Protein 1O9G (pdb70)

Foldseek 3Di:
DAQPDLNDPPCPLLDDPQLQHDDPQDDADDLSVLVSLVVVQCVQFPDQAAFEEEAAACQLLSSVLSCCLVVVLSHQAYFYEHADPVSVVNSVLSLLLLALVSLVVSLVVLVVCCVVPVDVSSNVSSVSSVVSSVSSCVSPGRHHYYYDYDDLLDLVRVCVRCVPPAGQEYEYEDDCVCAPHNVGWRDAVVVLSSLLSVLSRHDQRHYYKYKYQDDDHDHPPQDWPDKDDDDRMIMIHTSNSSVVRPD

CATH classification: 3.40.50.150 (+1 more: 1.10.287.540)

Sequence (247 aa):
SAYRHAVERDSSDLACGVVLHSAPGYPAFPVRLATEIFQRALARLPGDGPVTLWDPCCGSGYLLTVLGLLHRRSLRQVIASDVDPAPLELAAKNLALLSPAGLTARELERREQSERFGKPSYLEAAQAARRLRERLTAEGGALPCAIRTADVFDPRALSAVLAGSAPDVVLTDLPYGERTHWEGQVPGQPVAGLLRSLASALPAHAVIAVTDRSRKIPVAPVKALERLKIGTRSAVVRAADVLEAGP

B-factor: mean 27.52, std 15.68, range [9.48, 100.0]

Structure (mmCIF, N/CA/C/O backbone):
data_1O9G
#
_entry.id   1O9G
#
_cell.length_a   36.362
_cell.length_b   47.320
_cell.length_c   63.385
_cell.angle_alpha   90.00
_cell.angle_beta   99.44
_cell.angle_gamma   90.00
#
_symmetry.space_group_name_H-M   'P 1 21 1'
#
loop_
_entity.id
_entity.type
_entity.pdbx_description
1 polymer 'RRNA METHYLTRANSFERASE'
2 water water
#
loop_
_atom_site.group_PDB
_atom_site.id
_atom_site.type_symbol
_atom_site.label_atom_id
_atom_site.label_alt_id
_atom_site.label_comp_id
_atom_site.label_asym_id
_atom_site.label_entity_id
_atom_site.label_seq_id
_atom_site.pdbx_PDB_ins_code
_atom_site.Cartn_x
_atom_site.Cartn_y
_atom_site.Cartn_z
_atom_site.occupancy
_atom_site.B_iso_or_equiv
_atom_site.auth_seq_id
_atom_site.auth_comp_id
_atom_site.auth_asym_id
_atom_site.auth_atom_id
_atom_site.pdbx_PDB_model_num
ATOM 1 N N . SER A 1 2 ? 2.118 -11.250 35.322 1.00 56.64 2 SER A N 1
ATOM 2 C CA . SER A 1 2 ? 3.253 -11.064 36.277 1.00 51.26 2 SER A CA 1
ATOM 3 C C . SER A 1 2 ? 3.037 -11.834 37.574 1.00 49.67 2 SER A C 1
ATOM 4 O O . SER A 1 2 ? 1.900 -12.150 37.943 1.00 51.51 2 SER A O 1
ATOM 7 N N . ALA A 1 3 ? 4.145 -12.104 38.264 1.00 47.43 3 ALA A N 1
ATOM 8 C CA . ALA A 1 3 ? 4.140 -12.761 39.568 1.00 45.92 3 ALA A CA 1
ATOM 9 C C . ALA A 1 3 ? 4.640 -11.792 40.632 1.00 39.91 3 ALA A C 1
ATOM 10 O O . ALA A 1 3 ? 5.455 -10.909 40.347 1.00 38.29 3 ALA A O 1
ATOM 12 N N . TYR A 1 4 ? 4.137 -11.952 41.852 1.00 37.76 4 TYR A N 1
ATOM 13 C CA . TYR A 1 4 ? 4.667 -11.229 43.002 1.00 34.08 4 TYR A CA 1
ATOM 14 C C . TYR A 1 4 ? 6.103 -11.663 43.287 1.00 34.92 4 TYR A C 1
ATOM 15 O O . TYR A 1 4 ? 6.358 -12.825 43.568 1.00 39.06 4 TYR A O 1
ATOM 24 N N . ARG A 1 5 ? 7.025 -10.713 43.173 1.00 33.11 5 ARG A N 1
ATOM 25 C CA . ARG A 1 5 ? 8.443 -10.911 43.426 1.00 34.02 5 ARG A CA 1
ATOM 26 C C . ARG A 1 5 ? 8.811 -10.654 44.888 1.00 33.90 5 ARG A C 1
ATOM 27 O O . ARG A 1 5 ? 9.740 -11.254 45.420 1.00 36.60 5 ARG A O 1
ATOM 35 N N . HIS A 1 6 ? 8.068 -9.758 45.535 1.00 31.78 6 HIS A N 1
ATOM 36 C CA . HIS A 1 6 ? 8.398 -9.259 46.872 1.00 32.80 6 HIS A CA 1
ATOM 37 C C . HIS A 1 6 ? 7.344 -9.641 47.875 1.00 34.52 6 HIS A C 1
ATOM 38 O O . HIS A 1 6 ? 7.659 -10.126 48.960 1.00 37.59 6 HIS A O 1
ATOM 45 N N . ALA A 1 7 ? 6.092 -9.390 47.508 1.00 33.15 7 ALA A N 1
ATOM 46 C CA . ALA A 1 7 ? 4.940 -9.799 48.282 1.00 35.10 7 ALA A CA 1
ATOM 47 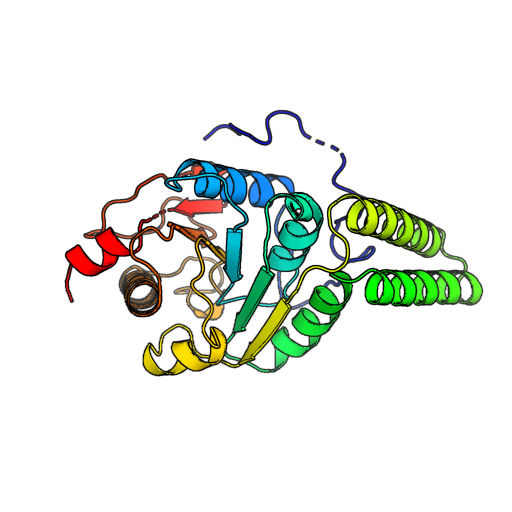C C . ALA A 1 7 ? 4.580 -11.232 47.883 1.00 37.35 7 ALA A C 1
ATOM 48 O O . ALA A 1 7 ? 3.508 -11.476 47.338 1.00 37.70 7 ALA A O 1
ATOM 50 N N . VAL A 1 8 ? 5.490 -12.167 48.169 1.00 40.97 8 VAL A N 1
ATOM 51 C CA . VAL A 1 8 ? 5.438 -13.543 47.664 1.00 44.67 8 VAL A CA 1
ATOM 52 C C . VAL A 1 8 ? 4.396 -14.386 48.401 1.00 48.28 8 VAL A C 1
ATOM 53 O O . VAL A 1 8 ? 3.693 -15.189 47.786 1.00 51.00 8 VAL A O 1
ATOM 57 N N . GLU A 1 9 ? 4.306 -14.209 49.714 1.00 100.00 9 GLU A N 1
ATOM 58 C CA . GLU A 1 9 ? 3.275 -14.871 50.504 1.00 100.00 9 GLU A CA 1
ATOM 59 C C . GLU A 1 9 ? 2.197 -13.858 50.870 1.00 96.30 9 GLU A C 1
ATOM 60 O O . GLU A 1 9 ? 2.507 -12.742 51.296 1.00 97.12 9 GLU A O 1
ATOM 66 N N . ARG A 1 10 ? 0.936 -14.244 50.680 1.00 93.65 10 ARG A N 1
ATOM 67 C CA . ARG A 1 10 ? -0.197 -13.369 50.977 1.00 89.64 10 ARG A CA 1
ATOM 68 C C . ARG A 1 10 ? -0.248 -13.081 52.475 1.00 82.81 10 ARG A C 1
ATOM 69 O O . ARG A 1 10 ? -0.413 -13.991 53.292 1.00 79.72 10 ARG A O 1
ATOM 85 N N . ASP A 1 12 ? -1.140 -10.962 56.234 1.00 72.24 12 ASP A N 1
ATOM 86 C CA . ASP A 1 12 ? -2.264 -10.502 57.036 1.00 66.95 12 ASP A CA 1
ATOM 87 C C . ASP A 1 12 ? -2.268 -8.975 56.990 1.00 66.54 12 ASP A C 1
ATOM 88 O O . ASP A 1 12 ? -1.652 -8.317 57.836 1.00 71.24 12 ASP A O 1
ATOM 93 N N . SER A 1 13 ? -2.951 -8.416 55.994 1.00 62.84 13 SER A N 1
ATOM 94 C CA . SER A 1 13 ? -3.008 -6.961 55.824 1.00 62.59 13 SER A CA 1
ATOM 95 C C . SER A 1 13 ? -4.320 -6.380 56.355 1.00 53.95 13 SER A C 1
ATOM 96 O O . SER A 1 13 ? -4.730 -5.287 55.950 1.00 51.34 13 SER A O 1
ATOM 99 N N . SER A 1 14 ? -4.958 -7.103 57.270 1.00 26.35 14 SER A N 1
ATOM 100 C CA . SER A 1 14 ? -6.308 -6.785 57.705 1.00 26.00 14 SER A CA 1
ATOM 101 C C . SER A 1 14 ? -6.338 -5.452 58.485 1.00 22.51 14 SER A C 1
ATOM 102 O O . SER A 1 14 ? -7.289 -4.700 58.378 1.00 20.64 14 SER A O 1
ATOM 105 N N . ASP A 1 15 ? -5.286 -5.144 59.239 1.00 21.19 15 ASP A N 1
ATOM 106 C CA . ASP A 1 15 ? -5.283 -3.925 60.031 1.00 18.78 15 ASP A CA 1
ATOM 107 C C . ASP A 1 15 ? -5.265 -2.678 59.149 1.00 17.55 15 ASP A C 1
ATOM 108 O O . ASP A 1 15 ? -5.702 -1.622 59.587 1.00 16.69 15 ASP A O 1
ATOM 113 N N . LEU A 1 16 ? -4.750 -2.801 57.928 1.00 17.15 16 LEU A N 1
ATOM 114 C CA . LEU A 1 16 ? -4.674 -1.697 56.968 1.00 15.75 16 LEU A CA 1
ATOM 115 C C . LEU A 1 16 ? -5.872 -1.632 56.014 1.00 16.45 16 LEU A C 1
ATOM 116 O O . LEU A 1 16 ? -5.908 -0.805 55.121 1.00 15.81 16 LEU A O 1
ATOM 121 N N . ALA A 1 17 ? -6.866 -2.479 56.222 1.00 16.66 17 ALA A N 1
ATOM 122 C CA . ALA A 1 17 ? -8.017 -2.531 55.341 1.00 16.88 17 ALA A CA 1
ATOM 123 C C . ALA A 1 17 ? -8.751 -1.197 55.337 1.00 16.37 17 ALA A C 1
ATOM 124 O O . ALA A 1 17 ? -8.913 -0.544 56.348 1.00 17.20 17 ALA A O 1
ATOM 126 N N . CYS A 1 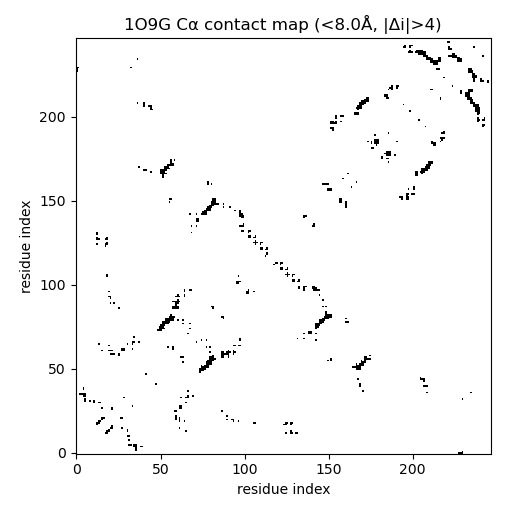18 ? -9.239 -0.801 54.184 1.00 18.02 18 CYS A N 1
ATOM 127 C CA . CYS A 1 18 ? -9.941 0.449 54.100 1.00 18.52 18 CYS A CA 1
ATOM 128 C C . CYS A 1 18 ? -11.257 0.396 54.893 1.00 18.82 18 CYS A C 1
ATOM 129 O O . CYS A 1 18 ? -12.020 -0.567 54.793 1.00 20.35 18 CYS A O 1
ATOM 132 N N . GLY A 1 19 ? -11.502 1.401 55.724 1.00 17.94 19 GLY A N 1
ATOM 133 C CA . GLY A 1 19 ? -12.702 1.486 56.531 1.00 18.76 19 GLY A CA 1
ATOM 134 C C . GLY A 1 19 ? -12.624 0.866 57.922 1.00 19.10 19 GLY A C 1
ATOM 135 O O . GLY A 1 19 ? -13.624 0.814 58.650 1.00 21.78 19 GLY A O 1
ATOM 136 N N . VAL A 1 20 ? -11.454 0.369 58.292 1.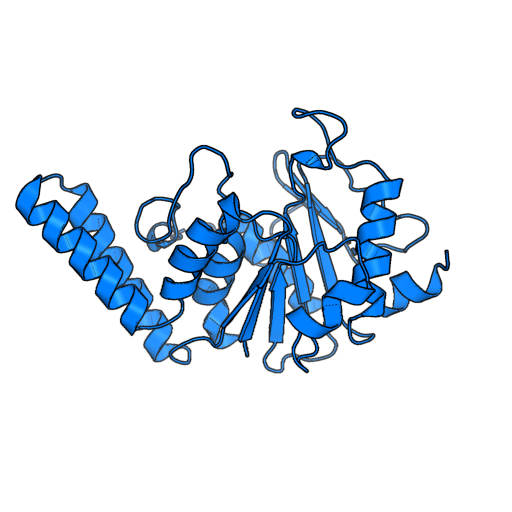00 17.09 20 VAL A N 1
ATOM 137 C CA . VAL A 1 20 ? -11.233 -0.183 59.621 1.00 16.96 20 VAL A CA 1
ATOM 138 C C . VAL A 1 20 ? -10.544 0.905 60.438 1.00 14.49 20 VAL A C 1
ATOM 139 O O . VAL A 1 20 ? -11.199 1.606 61.206 1.00 15.03 20 VAL A O 1
ATOM 143 N N . VAL A 1 21 ? -9.256 1.141 60.198 1.00 13.16 21 VAL A N 1
ATOM 144 C CA . VAL A 1 21 ? -8.544 2.269 60.794 1.00 13.51 21 VAL A CA 1
ATOM 145 C C . VAL A 1 21 ? -8.429 3.410 59.752 1.00 12.86 21 VAL A C 1
ATOM 146 O O . VAL A 1 21 ? -8.858 4.561 59.970 1.00 12.71 21 VAL A O 1
ATOM 150 N N . LEU A 1 22 ? -7.816 3.081 58.627 1.00 12.47 22 LEU A N 1
ATOM 151 C CA . LEU A 1 22 ? -7.739 3.975 57.488 1.00 12.87 22 LEU A CA 1
ATOM 152 C C . LEU A 1 22 ? -9.131 4.257 56.959 1.00 13.59 22 LEU A C 1
ATOM 153 O O . LEU A 1 22 ? -10.058 3.447 57.086 1.00 13.86 22 LEU A O 1
ATOM 158 N N . HIS A 1 23 ? -9.261 5.425 56.365 1.00 13.93 23 HIS A N 1
ATOM 159 C CA . HIS A 1 23 ? -10.551 6.005 56.021 1.00 15.85 23 HIS A CA 1
ATOM 160 C C . HIS A 1 23 ? -10.941 5.728 54.590 1.00 17.22 23 HIS A C 1
ATOM 161 O O . HIS A 1 23 ? -10.112 5.856 53.686 1.00 16.77 23 HIS A O 1
ATOM 168 N N . SER A 1 24 ? -12.216 5.327 54.439 1.00 17.86 24 SER A N 1
ATOM 169 C CA . SER A 1 24 ? -12.850 5.030 53.153 1.00 18.80 24 SER A CA 1
ATOM 170 C C . SER A 1 24 ? -13.657 6.226 52.664 1.00 19.14 24 SER A C 1
ATOM 171 O O . SER A 1 24 ? -14.083 7.062 53.447 1.00 19.56 24 SER A O 1
ATOM 174 N N . ALA A 1 25 ? -13.908 6.251 51.369 1.00 19.83 25 ALA A N 1
ATOM 175 C CA . ALA A 1 25 ? -14.715 7.257 50.720 1.00 21.08 25 ALA A CA 1
ATOM 176 C C . ALA A 1 25 ? -15.581 6.600 49.644 1.00 22.23 25 ALA A C 1
ATOM 177 O O . ALA A 1 25 ? -15.141 5.681 48.989 1.00 22.41 25 ALA A O 1
ATOM 179 N N . PRO A 1 26 ? -16.793 7.078 49.411 1.00 22.96 26 PRO A N 1
ATOM 180 C CA . PRO A 1 26 ? -17.618 6.518 48.338 1.00 24.76 26 PRO A CA 1
ATOM 181 C C . PRO A 1 26 ? -17.064 6.826 46.937 1.00 24.92 26 PRO A C 1
ATOM 182 O O . PRO A 1 26 ? -17.208 6.022 46.026 1.00 25.77 26 PRO A O 1
ATOM 186 N N . GLY A 1 27 ? -16.427 7.982 46.785 1.00 24.90 27 GLY A N 1
ATOM 187 C CA . GLY A 1 27 ? -15.967 8.454 45.493 1.00 26.45 27 GLY A CA 1
ATOM 188 C C . GLY A 1 27 ? -14.560 8.082 45.082 1.00 26.70 27 GLY A C 1
ATOM 189 O O . GLY A 1 27 ? -14.132 8.429 43.975 1.00 27.69 27 GLY A O 1
ATOM 190 N N . TYR A 1 28 ? -13.853 7.391 45.963 1.00 25.62 28 TYR A N 1
ATOM 191 C CA . TYR A 1 28 ? -12.462 7.038 45.743 1.00 26.07 28 TYR A CA 1
ATOM 192 C C . TYR A 1 28 ? -12.238 5.601 46.063 1.00 25.80 28 TYR A C 1
ATOM 193 O O . TYR A 1 28 ? -12.753 5.077 47.043 1.00 25.93 28 TYR A O 1
ATOM 202 N N . PRO A 1 29 ? -11.434 4.946 45.259 1.00 25.75 29 PRO A N 1
ATOM 203 C CA . PRO A 1 29 ? -11.175 3.539 45.481 1.00 25.54 29 PRO A CA 1
ATOM 204 C C . PRO A 1 29 ? -10.130 3.343 46.572 1.00 23.83 29 PRO A C 1
ATOM 205 O O . PRO A 1 29 ? -9.322 4.208 46.856 1.00 23.59 29 PRO A O 1
ATOM 209 N N . ALA A 1 30 ? -10.193 2.187 47.176 1.00 23.46 30 ALA A N 1
ATOM 210 C CA . ALA A 1 30 ? -9.095 1.715 47.974 1.00 22.87 30 ALA A CA 1
ATOM 211 C C . ALA A 1 30 ? -8.083 1.249 46.915 1.00 23.14 30 ALA A C 1
ATOM 212 O O . ALA A 1 30 ? -8.289 1.414 45.701 1.00 26.35 30 ALA A O 1
ATOM 214 N N . PHE A 1 31 ? -6.989 0.716 47.365 1.00 20.01 31 PHE A N 1
ATOM 215 C CA . PHE A 1 31 ? -6.019 0.056 46.518 1.00 18.61 31 PHE A CA 1
ATOM 216 C C . PHE A 1 31 ? -5.620 -1.232 47.249 1.00 17.46 31 PHE A C 1
ATOM 217 O O . PHE A 1 31 ? -5.468 -1.209 48.455 1.00 17.51 31 PHE A O 1
ATOM 225 N N . PRO A 1 32 ? -5.417 -2.357 46.560 1.00 18.21 32 PRO A N 1
ATOM 226 C CA . PRO A 1 32 ? -5.020 -3.583 47.271 1.00 19.11 32 PRO A CA 1
ATOM 227 C C . PRO A 1 32 ? -3.664 -3.444 47.951 1.00 18.41 32 PRO A C 1
ATOM 228 O O . PRO A 1 32 ? -2.709 -3.056 47.295 1.00 17.27 32 PRO A O 1
ATOM 232 N N . VAL A 1 33 ? -3.593 -3.741 49.241 1.00 16.92 33 VAL A N 1
ATOM 233 C CA . VAL A 1 33 ? -2.358 -3.619 49.997 1.00 16.07 33 VAL A CA 1
ATOM 234 C C . VAL A 1 33 ? -1.239 -4.450 49.380 1.00 17.08 33 VAL A C 1
ATOM 235 O O . VAL A 1 33 ? -0.113 -3.988 49.257 1.00 16.56 33 VAL A O 1
ATOM 239 N N . ARG A 1 34 ? -1.542 -5.678 48.983 1.00 17.85 34 ARG A N 1
ATOM 240 C CA . ARG A 1 34 ? -0.486 -6.528 48.455 1.00 19.35 34 ARG A CA 1
ATOM 241 C C . ARG A 1 34 ? 0.157 -5.937 47.199 1.00 17.96 34 ARG A C 1
ATOM 242 O O . ARG A 1 34 ? 1.376 -5.988 47.022 1.00 18.84 34 ARG A O 1
ATOM 250 N N . LEU A 1 35 ? -0.658 -5.390 46.323 1.00 17.41 35 LEU A N 1
ATOM 251 C CA . LEU A 1 35 ? -0.158 -4.786 45.108 1.00 16.77 35 LEU A CA 1
ATOM 252 C C . LEU A 1 35 ? 0.600 -3.506 45.446 1.00 15.72 35 LEU A C 1
ATOM 253 O O . LEU A 1 35 ? 1.614 -3.189 44.820 1.00 15.59 35 LEU A O 1
ATOM 258 N N . ALA A 1 36 ? 0.107 -2.750 46.412 1.00 15.43 36 ALA A N 1
ATOM 259 C CA . ALA A 1 36 ? 0.813 -1.518 46.815 1.00 14.50 36 ALA A CA 1
ATOM 260 C C . ALA A 1 36 ? 2.238 -1.813 47.257 1.00 14.37 36 ALA A C 1
ATOM 261 O O . ALA A 1 36 ? 3.194 -1.158 46.814 1.00 14.04 36 ALA A O 1
ATOM 263 N N . THR A 1 37 ? 2.390 -2.811 48.105 1.00 15.24 37 THR A N 1
ATOM 264 C CA . THR A 1 37 ? 3.711 -3.125 48.644 1.00 15.34 37 THR A CA 1
ATOM 265 C C . THR A 1 37 ? 4.604 -3.752 47.554 1.00 15.84 37 THR A C 1
ATOM 266 O O . THR A 1 37 ? 5.792 -3.499 47.524 1.00 16.19 37 THR A O 1
ATOM 270 N N . GLU A 1 38 ? 4.020 -4.501 46.622 1.00 15.96 38 GLU A N 1
ATOM 271 C CA . GLU A 1 38 ? 4.768 -5.069 45.502 1.00 16.21 38 GLU A CA 1
ATOM 272 C C . GLU A 1 38 ? 5.352 -3.958 44.630 1.00 14.97 38 GLU A C 1
ATOM 273 O O . GLU A 1 38 ? 6.524 -3.977 44.295 1.00 16.58 38 GLU A O 1
ATOM 279 N N . ILE A 1 39 ? 4.539 -2.985 44.262 1.00 14.33 39 ILE A N 1
ATOM 280 C CA . ILE A 1 39 ? 4.984 -1.916 43.390 1.00 14.32 39 ILE A CA 1
ATOM 281 C C . ILE A 1 39 ? 6.065 -1.105 44.124 1.00 13.48 39 ILE A C 1
ATOM 282 O O . ILE A 1 39 ? 7.093 -0.777 43.539 1.00 14.99 39 ILE A O 1
ATOM 287 N N . PHE A 1 40 ? 5.810 -0.757 45.383 1.00 13.08 40 PHE A N 1
ATOM 288 C CA . PHE A 1 40 ? 6.749 0.061 46.143 1.00 13.53 40 PHE A CA 1
ATOM 289 C C . PHE A 1 40 ? 8.110 -0.637 46.264 1.00 13.24 40 PHE A C 1
ATOM 290 O O . PHE A 1 40 ? 9.163 -0.020 46.074 1.00 13.91 40 PHE A O 1
ATOM 298 N N . GLN A 1 41 ? 8.093 -1.931 46.564 1.00 14.58 41 GLN A N 1
ATOM 299 C CA . GLN A 1 41 ? 9.335 -2.691 46.691 1.00 15.68 41 GLN A CA 1
ATOM 300 C C . GLN A 1 41 ? 10.071 -2.820 45.356 1.00 15.22 41 GLN A C 1
ATOM 301 O O . GLN A 1 41 ? 11.288 -2.766 45.322 1.00 17.16 41 GLN A O 1
ATOM 307 N N . ARG A 1 42 ? 9.332 -2.931 44.251 1.00 15.08 42 ARG A N 1
ATOM 308 C CA . ARG A 1 42 ? 9.952 -2.917 42.937 1.00 15.38 42 ARG A CA 1
ATOM 309 C C . ARG A 1 42 ? 10.638 -1.573 42.662 1.00 14.90 42 ARG A C 1
ATOM 310 O O . ARG A 1 42 ? 11.709 -1.522 42.060 1.00 16.21 42 ARG A O 1
ATOM 318 N N . ALA A 1 43 ? 10.012 -0.486 43.067 1.00 14.42 43 ALA A N 1
ATOM 319 C CA . ALA A 1 43 ? 10.614 0.814 42.888 1.00 14.55 43 ALA A CA 1
ATOM 320 C C . ALA A 1 43 ? 11.885 0.947 43.722 1.00 15.12 43 ALA A C 1
ATOM 321 O O . ALA A 1 43 ? 12.914 1.440 43.249 1.00 16.34 43 ALA A O 1
ATOM 323 N N . LEU A 1 44 ? 11.828 0.540 44.986 1.00 15.02 44 LEU A N 1
ATOM 324 C CA . LEU A 1 44 ? 13.009 0.607 45.844 1.00 16.39 44 LEU A CA 1
ATOM 325 C C . LEU A 1 44 ? 14.157 -0.178 45.218 1.00 16.85 44 LEU A C 1
ATOM 326 O O . LEU A 1 44 ? 15.312 0.226 45.350 1.00 18.20 44 LEU A O 1
ATOM 331 N N . ALA A 1 45 ? 13.864 -1.296 44.542 1.00 16.51 45 ALA A N 1
ATOM 332 C CA . ALA A 1 45 ? 14.906 -2.130 43.956 1.00 18.66 45 ALA A CA 1
ATOM 333 C C . ALA A 1 45 ? 15.596 -1.450 42.797 1.00 18.87 45 ALA A C 1
ATOM 334 O O . ALA A 1 45 ? 16.671 -1.865 42.397 1.00 22.84 45 ALA A O 1
ATOM 336 N N . ARG A 1 46 ? 14.976 -0.418 42.241 1.00 19.42 46 ARG A N 1
ATOM 337 C CA . ARG A 1 46 ? 15.560 0.346 41.121 1.00 20.26 46 ARG A CA 1
ATOM 338 C C . ARG A 1 46 ? 16.283 1.642 41.534 1.00 18.57 46 ARG A C 1
ATOM 339 O O . ARG A 1 46 ? 16.813 2.380 40.705 1.00 19.61 46 ARG A O 1
ATOM 347 N N . LEU A 1 47 ? 16.327 1.922 42.829 1.00 17.09 47 LEU A N 1
ATOM 348 C CA . LEU A 1 47 ? 17.096 3.058 43.314 1.00 17.81 47 LEU A CA 1
ATOM 349 C C . LEU A 1 47 ? 18.567 2.695 43.432 1.00 19.36 47 LEU A C 1
ATOM 350 O O . LEU A 1 47 ? 18.878 1.538 43.663 1.00 21.14 47 LEU A O 1
ATOM 355 N N . PRO A 1 48 ? 19.464 3.675 43.279 1.00 20.45 48 PRO A N 1
ATOM 356 C CA . PRO A 1 48 ? 20.909 3.424 43.435 1.00 22.13 48 PRO A CA 1
ATOM 357 C C . PRO A 1 48 ? 21.306 2.822 44.793 1.00 22.13 48 PRO A C 1
ATOM 358 O O . PRO A 1 48 ? 22.166 1.926 44.850 1.00 24.34 48 PRO A O 1
ATOM 362 N N . GLY A 1 49 ? 20.689 3.304 45.857 1.00 21.40 49 GLY A N 1
ATOM 363 C CA . GLY A 1 49 ? 21.034 2.885 47.214 1.00 22.31 49 GLY A CA 1
ATOM 364 C C . GLY A 1 49 ? 19.832 2.611 48.084 1.00 22.76 49 GLY A C 1
ATOM 365 O O . GLY A 1 49 ? 18.711 2.807 47.641 1.00 21.88 49 GLY A O 1
ATOM 366 N N . ASP A 1 50 ? 20.042 2.182 49.324 1.00 25.49 50 ASP A N 1
ATOM 367 C CA . ASP A 1 50 ? 18.900 1.893 50.199 1.00 26.30 50 ASP A CA 1
ATOM 368 C C . ASP A 1 50 ? 18.783 2.781 51.439 1.00 27.17 50 ASP A C 1
ATOM 369 O O . ASP A 1 50 ? 18.181 2.403 52.442 1.00 28.50 50 ASP A O 1
ATOM 374 N N . GLY A 1 51 ? 19.286 4.006 51.358 1.00 26.65 51 GLY A N 1
ATOM 375 C CA . GLY A 1 51 ? 19.048 4.978 52.426 1.00 27.80 51 GLY A CA 1
ATOM 376 C C . GLY A 1 51 ? 17.563 5.346 52.543 1.00 26.00 51 GLY A C 1
ATOM 377 O O . GLY A 1 51 ? 16.742 4.963 51.691 1.00 24.56 51 GLY A O 1
ATOM 378 N N . PRO A 1 52 ? 17.203 6.104 53.578 1.00 26.68 52 PRO A N 1
ATOM 379 C CA . PRO A 1 52 ? 15.794 6.475 53.791 1.00 25.47 52 PRO A CA 1
ATOM 380 C C . PRO A 1 52 ? 15.194 7.162 52.565 1.00 20.96 52 PRO A C 1
ATOM 381 O O . PRO A 1 52 ? 15.818 8.106 52.044 1.00 22.32 52 PRO A O 1
ATOM 385 N N . VAL A 1 53 ? 13.981 6.759 52.159 1.00 18.66 53 VAL A N 1
ATOM 386 C CA . VAL A 1 53 ? 13.341 7.275 50.951 1.00 15.45 53 VAL A CA 1
ATOM 387 C C . VAL A 1 53 ? 12.291 8.351 51.258 1.00 13.68 53 VAL A C 1
ATOM 388 O O . VAL A 1 53 ? 11.514 8.251 52.224 1.00 13.93 53 VAL A O 1
ATOM 392 N N . THR A 1 54 ? 12.239 9.372 50.401 1.00 12.16 54 THR A N 1
ATOM 393 C CA . THR A 1 54 ? 11.155 10.305 50.374 1.00 12.37 54 THR A CA 1
ATOM 394 C C . THR A 1 54 ? 10.203 9.872 49.270 1.00 11.23 54 THR A C 1
ATOM 395 O O . THR A 1 54 ? 10.605 9.728 48.107 1.00 12.16 54 THR A O 1
ATOM 399 N N . LEU A 1 55 ? 8.957 9.614 49.647 1.00 11.08 55 LEU A N 1
ATOM 400 C CA . LEU A 1 55 ? 7.913 9.125 48.743 1.00 10.96 55 LEU A CA 1
ATOM 401 C C . LEU A 1 55 ? 6.834 10.186 48.543 1.00 10.38 55 LEU A C 1
ATOM 402 O O . LEU A 1 55 ? 6.330 10.737 49.515 1.00 10.63 55 LEU A O 1
ATOM 407 N N . TRP A 1 56 ? 6.478 10.431 47.273 1.00 10.33 56 TRP A N 1
ATOM 408 C CA . TRP A 1 56 ? 5.491 11.430 46.898 1.00 10.18 56 TRP A CA 1
ATOM 409 C C . TRP A 1 56 ? 4.378 10.757 46.095 1.00 9.84 56 TRP A C 1
ATOM 410 O O . TRP A 1 56 ? 4.646 10.044 45.126 1.00 10.75 56 TRP A O 1
ATOM 421 N N . ASP A 1 57 ? 3.131 11.065 46.474 1.00 10.26 57 ASP A N 1
ATOM 422 C CA . ASP A 1 57 ? 1.961 10.738 45.691 1.00 10.17 57 ASP A CA 1
ATOM 423 C C . ASP A 1 57 ? 1.309 12.051 45.265 1.00 10.32 57 ASP A C 1
ATOM 424 O O . ASP A 1 57 ? 0.657 12.721 46.076 1.00 10.90 57 ASP A O 1
ATOM 429 N N . PRO A 1 58 ? 1.555 12.464 44.015 1.00 11.40 58 PRO A N 1
ATOM 430 C CA . PRO A 1 58 ? 1.049 13.731 43.460 1.00 11.88 58 PRO A CA 1
ATOM 431 C C . PRO A 1 58 ? -0.372 13.676 42.897 1.00 12.80 58 PRO A C 1
ATOM 432 O O . PRO A 1 58 ? -0.865 14.678 42.362 1.00 14.88 58 PRO A O 1
ATOM 436 N N . CYS A 1 59 ? -1.014 12.517 42.990 1.00 13.07 59 CYS A N 1
ATOM 437 C CA . CYS A 1 59 ? -2.434 12.365 42.682 1.00 13.78 59 CYS A CA 1
ATOM 438 C C . CYS A 1 59 ? -3.045 11.551 43.787 1.00 12.85 59 CYS A C 1
ATOM 439 O O . CYS A 1 59 ? -3.573 10.466 43.586 1.00 13.19 59 CYS A O 1
ATOM 442 N N . CYS A 1 60 ? -2.976 12.084 44.999 1.00 13.53 60 CYS A N 1
ATOM 443 C CA . CYS A 1 60 ? -3.155 11.241 46.153 1.00 12.37 60 CYS A CA 1
ATOM 444 C C . CYS A 1 60 ? -4.578 10.768 46.425 1.00 12.71 60 CYS A C 1
ATOM 445 O O . CYS A 1 60 ? -4.757 9.816 47.185 1.00 13.15 60 CYS A O 1
ATOM 448 N N . GLY A 1 61 ? -5.584 11.421 45.841 1.00 13.14 61 GLY A N 1
ATOM 449 C CA . GLY A 1 61 ? -6.953 11.052 46.089 1.00 14.03 61 GLY A CA 1
ATOM 450 C C . GLY A 1 61 ? -7.259 11.077 47.557 1.00 13.64 61 GLY A C 1
ATOM 451 O O . GLY A 1 61 ? -6.957 12.053 48.228 1.00 14.52 61 GLY A O 1
ATOM 452 N N . SER A 1 62 ? -7.835 9.985 48.040 1.00 14.29 62 SER A N 1
ATOM 453 C CA . SER A 1 62 ? -8.209 9.835 49.445 1.00 14.45 62 SER A CA 1
ATOM 454 C C . SER A 1 62 ? -7.032 9.679 50.379 1.00 12.40 62 SER A C 1
ATOM 455 O O . SER A 1 62 ? -7.204 9.648 51.596 1.00 12.83 62 SER A O 1
ATOM 458 N N . GLY A 1 63 ? -5.823 9.502 49.832 1.00 11.78 63 GLY A N 1
ATOM 459 C CA . GLY A 1 63 ? -4.636 9.308 50.631 1.00 10.53 63 GLY A CA 1
ATOM 460 C C . GLY A 1 63 ? -4.487 7.915 51.217 1.00 11.41 63 GLY A C 1
ATOM 461 O O . GLY A 1 63 ? -3.520 7.672 51.968 1.00 11.11 63 GLY A O 1
ATOM 462 N N . TYR A 1 64 ? -5.401 7.005 50.887 1.00 10.24 64 TYR A N 1
ATOM 463 C CA . TYR A 1 64 ? -5.346 5.665 51.441 1.00 11.20 64 TYR A CA 1
ATOM 464 C C . TYR A 1 64 ? -4.049 4.995 51.000 1.00 11.50 64 TYR A C 1
ATOM 465 O O . TYR A 1 64 ? -3.368 4.347 51.806 1.00 11.63 64 TYR A O 1
ATOM 474 N N . LEU A 1 65 ? -3.727 5.068 49.711 1.00 11.36 65 LEU A N 1
ATOM 475 C CA . LEU A 1 65 ? -2.559 4.404 49.177 1.00 10.94 65 LEU A CA 1
ATOM 476 C C . LEU A 1 65 ? -1.269 4.864 49.865 1.00 10.65 65 LEU A C 1
ATOM 477 O O . LEU A 1 65 ? -0.453 4.057 50.313 1.00 10.70 65 LEU A O 1
ATOM 482 N N . LEU A 1 66 ? -1.078 6.158 49.947 1.00 11.08 66 LEU A N 1
ATOM 483 C CA . LEU A 1 66 ? 0.121 6.703 50.545 1.00 10.35 66 LEU A CA 1
ATOM 484 C C . LEU A 1 66 ? 0.202 6.353 52.011 1.00 10.16 66 LEU A C 1
ATOM 485 O O . LEU A 1 66 ? 1.278 6.082 52.506 1.00 11.16 66 LEU A O 1
ATOM 490 N N . THR A 1 67 ? -0.934 6.317 52.681 1.00 10.26 67 THR A N 1
ATOM 491 C CA . THR A 1 67 ? -0.943 6.042 54.109 1.00 10.40 67 THR A CA 1
ATOM 492 C C . THR A 1 67 ? -0.628 4.566 54.378 1.00 11.42 67 THR A C 1
ATOM 493 O O . THR A 1 67 ? 0.139 4.246 55.308 1.00 11.39 67 THR A O 1
ATOM 497 N N . VAL A 1 68 ? -1.169 3.655 53.562 1.00 10.65 68 VAL A N 1
ATOM 498 C CA . VAL A 1 68 ? -0.815 2.223 53.608 1.00 11.41 68 VAL A CA 1
ATOM 499 C C . VAL A 1 68 ? 0.701 2.087 53.494 1.00 10.57 68 VAL A C 1
ATOM 500 O O . VAL A 1 68 ? 1.322 1.398 54.292 1.00 12.50 68 VAL A O 1
ATOM 504 N N . LEU A 1 69 ? 1.296 2.755 52.509 1.00 10.40 69 LEU A N 1
ATOM 505 C CA . LEU A 1 69 ? 2.720 2.633 52.314 1.00 11.21 69 LEU A CA 1
ATOM 506 C C . LEU A 1 69 ? 3.509 3.233 53.448 1.00 11.19 69 LEU A C 1
ATOM 507 O O . LEU A 1 69 ? 4.508 2.678 53.899 1.00 12.34 69 LEU A O 1
ATOM 512 N N . GLY A 1 70 ? 3.051 4.383 53.937 1.00 10.70 70 GLY A N 1
ATOM 513 C CA . GLY A 1 70 ? 3.689 5.071 55.035 1.00 11.39 70 GLY A CA 1
ATOM 514 C C . GLY A 1 70 ? 3.781 4.219 56.297 1.00 12.52 70 GLY A C 1
ATOM 515 O O . GLY A 1 70 ? 4.822 4.173 56.947 1.00 13.09 70 GLY A O 1
ATOM 516 N N . LEU A 1 71 ? 2.705 3.514 56.636 1.00 12.43 71 LEU A N 1
ATOM 517 C CA . LEU A 1 71 ? 2.681 2.642 57.800 1.00 13.56 71 LEU A CA 1
ATOM 518 C C . LEU A 1 71 ? 3.426 1.339 57.527 1.00 15.03 71 LEU A C 1
ATOM 519 O O . LEU A 1 71 ? 4.302 0.933 58.270 1.00 15.91 71 LEU A O 1
ATOM 524 N N . LEU A 1 72 ? 3.087 0.699 56.426 1.00 15.31 72 LEU A N 1
ATOM 525 C CA . LEU A 1 72 ? 3.639 -0.618 56.136 1.00 16.55 72 LEU A CA 1
ATOM 526 C C . LEU A 1 72 ? 5.153 -0.552 55.946 1.00 15.97 72 LEU A C 1
ATOM 527 O O . LEU A 1 72 ? 5.875 -1.440 56.426 1.00 17.86 72 LEU A O 1
ATOM 532 N N . HIS A 1 73 ? 5.636 0.512 55.319 1.00 15.44 73 HIS A N 1
ATOM 533 C CA . HIS A 1 73 ? 7.038 0.668 54.968 1.00 15.46 73 HIS A CA 1
ATOM 534 C C . HIS A 1 73 ? 7.746 1.783 55.739 1.00 14.65 73 HIS A C 1
ATOM 535 O O . HIS A 1 73 ? 8.730 2.361 55.270 1.00 15.01 73 HIS A O 1
ATOM 542 N N . ARG A 1 74 ? 7.247 2.071 56.929 1.00 15.65 74 ARG A N 1
ATOM 543 C CA . ARG A 1 74 ? 7.800 3.107 57.783 1.00 15.01 74 ARG A CA 1
ATOM 544 C C . ARG A 1 74 ? 9.305 3.013 57.925 1.00 16.37 74 ARG A C 1
ATOM 545 O O . ARG A 1 74 ? 9.979 4.038 57.861 1.00 16.82 74 ARG A O 1
ATOM 553 N N . ARG A 1 75 ? 9.841 1.816 58.106 1.00 19.37 75 ARG A N 1
ATOM 554 C CA . ARG A 1 75 ? 11.274 1.671 58.323 1.00 21.99 75 ARG A CA 1
ATOM 555 C C . ARG A 1 75 ? 12.115 2.144 57.114 1.00 20.82 75 ARG A C 1
ATOM 556 O O . ARG A 1 75 ? 13.300 2.462 57.266 1.00 24.22 75 ARG A O 1
ATOM 564 N N . SER A 1 76 ? 11.531 2.097 55.924 1.00 18.96 76 SER A N 1
ATOM 565 C CA . SER A 1 76 ? 12.225 2.480 54.695 1.00 19.61 76 SER A CA 1
ATOM 566 C C . SER A 1 76 ? 12.019 3.940 54.305 1.00 17.80 76 SER A C 1
ATOM 567 O O . SER A 1 76 ? 12.548 4.372 53.274 1.00 20.64 76 SER A O 1
ATOM 570 N N . LEU A 1 77 ? 11.287 4.701 55.099 1.00 15.17 77 LEU A N 1
ATOM 571 C CA . LEU A 1 77 ? 10.840 6.030 54.703 1.00 14.68 77 LEU A CA 1
ATOM 572 C C . LEU A 1 77 ? 11.368 7.138 55.600 1.00 15.32 77 LEU A C 1
ATOM 573 O O . LEU A 1 77 ? 11.383 6.989 56.826 1.00 17.07 77 LEU A O 1
ATOM 578 N N . ARG A 1 78 ? 11.806 8.226 54.971 1.00 15.38 78 ARG A N 1
ATOM 579 C CA . ARG A 1 78 ? 12.202 9.473 55.621 1.00 17.12 78 ARG A CA 1
ATOM 580 C C . ARG A 1 78 ? 10.959 10.343 55.849 1.00 15.47 78 ARG A C 1
ATOM 581 O O . ARG A 1 78 ? 10.833 10.995 56.869 1.00 16.85 78 ARG A O 1
ATOM 589 N N . GLN A 1 79 ? 10.099 10.431 54.841 1.00 13.73 79 GLN A N 1
ATOM 590 C CA . GLN A 1 79 ? 8.959 11.348 54.837 1.00 13.81 79 GLN A CA 1
ATOM 591 C C . GLN A 1 79 ? 8.083 11.003 53.649 1.00 11.92 79 GLN A C 1
ATOM 592 O O . GLN A 1 79 ? 8.571 10.413 52.671 1.00 12.04 79 GLN A O 1
ATOM 598 N N . VAL A 1 80 ? 6.829 11.393 53.722 1.00 11.79 80 VAL A N 1
ATOM 599 C CA . VAL A 1 80 ? 5.921 11.293 52.602 1.00 10.31 80 VAL A CA 1
ATOM 600 C C . VAL A 1 80 ? 5.322 12.664 52.296 1.00 9.97 80 VAL A C 1
ATOM 601 O O . VAL A 1 80 ? 5.162 13.520 53.163 1.00 12.53 80 VAL A O 1
ATOM 605 N N . ILE A 1 81 ? 4.992 12.813 51.007 1.00 9.97 81 ILE A N 1
ATOM 606 C CA . ILE A 1 81 ? 4.392 14.022 50.484 1.00 9.83 81 ILE A CA 1
ATOM 607 C C . ILE A 1 81 ? 3.164 13.642 49.685 1.00 10.12 81 ILE A C 1
ATOM 608 O O . ILE A 1 81 ? 3.239 12.780 48.827 1.00 11.11 81 ILE A O 1
ATOM 613 N N . ALA A 1 82 ? 2.062 14.334 49.959 1.00 11.40 82 ALA A N 1
ATOM 614 C CA . ALA A 1 82 ? 0.814 14.130 49.227 1.00 11.24 82 ALA A CA 1
ATOM 615 C C . ALA A 1 82 ? 0.399 15.432 48.552 1.00 11.51 82 ALA A C 1
ATOM 616 O O . ALA A 1 82 ? 0.466 16.511 49.132 1.00 12.78 82 ALA A O 1
ATOM 618 N N . SER A 1 83 ? -0.079 15.299 47.336 1.00 11.33 83 SER A N 1
ATOM 619 C CA . SER A 1 83 ? -0.732 16.423 46.699 1.00 12.03 83 SER A CA 1
ATOM 620 C C . SER A 1 83 ? -1.756 15.943 45.678 1.00 12.40 83 SER A C 1
ATOM 621 O O . SER A 1 83 ? -1.707 14.786 45.217 1.00 14.00 83 SER A O 1
ATOM 624 N N . ASP A 1 84 ? -2.711 16.807 45.379 1.00 12.90 84 ASP A N 1
ATOM 625 C CA . ASP A 1 84 ? -3.753 16.550 44.384 1.00 15.34 84 ASP A CA 1
ATOM 626 C C . ASP A 1 84 ? -4.422 17.875 44.030 1.00 18.54 84 ASP A C 1
ATOM 627 O O . ASP A 1 84 ? -4.227 18.868 44.702 1.00 17.55 84 ASP A O 1
ATOM 632 N N . VAL A 1 85 ? -5.236 17.885 42.980 1.00 23.94 85 VAL A N 1
ATOM 633 C CA . VAL A 1 85 ? -5.727 19.127 42.413 1.00 29.61 85 VAL A CA 1
ATOM 634 C C . VAL A 1 85 ? -6.963 19.687 43.068 1.00 32.76 85 VAL A C 1
ATOM 635 O O . VAL A 1 85 ? -7.151 20.902 43.014 1.00 36.93 85 VAL A O 1
ATOM 639 N N . ASP A 1 86 ? -7.833 18.844 43.633 1.00 33.97 86 ASP A N 1
ATOM 640 C CA . ASP A 1 86 ? -9.130 19.322 44.145 1.00 38.47 86 ASP A CA 1
ATOM 641 C C . ASP A 1 86 ? -9.254 19.209 45.673 1.00 39.01 86 ASP A C 1
ATOM 642 O O . ASP A 1 86 ? -8.704 18.300 46.273 1.00 38.38 86 ASP A O 1
ATOM 647 N N . PRO A 1 87 ? -10.000 20.120 46.298 1.00 81.22 87 PRO A N 1
ATOM 648 C CA . PRO A 1 87 ? -10.145 20.124 47.763 1.00 71.06 87 PRO A CA 1
ATOM 649 C C . PRO A 1 87 ? -10.885 18.908 48.339 1.00 54.90 87 PRO A C 1
ATOM 650 O O . PRO A 1 87 ? -10.584 18.503 49.465 1.00 48.01 87 PRO A O 1
ATOM 654 N N . ALA A 1 88 ? -11.819 18.335 47.583 1.00 54.68 88 ALA A N 1
ATOM 655 C CA . ALA A 1 88 ? -12.658 17.249 48.096 1.00 52.79 88 ALA A CA 1
ATOM 656 C C . ALA A 1 88 ? -11.843 16.053 48.582 1.00 41.79 88 ALA A C 1
ATOM 657 O O . ALA A 1 88 ? -11.904 15.708 49.769 1.00 42.99 88 ALA A O 1
ATOM 659 N N . PRO A 1 89 ? -11.046 15.435 47.707 1.00 36.38 89 PRO A N 1
ATOM 660 C CA . PRO A 1 89 ? -10.266 14.280 48.134 1.00 30.52 89 PRO A CA 1
ATOM 661 C C . PRO A 1 89 ? -9.376 14.683 49.299 1.00 24.69 89 PRO A C 1
ATOM 662 O O . PRO A 1 89 ? -9.200 13.889 50.215 1.00 24.15 89 PRO A O 1
ATOM 666 N N . LEU A 1 90 ? -8.855 15.903 49.277 1.00 21.29 90 LEU A N 1
ATOM 667 C CA . LEU A 1 90 ? -7.788 16.263 50.197 1.00 19.20 90 LEU A CA 1
ATOM 668 C C . LEU A 1 90 ? -8.173 16.313 51.661 1.00 18.54 90 LEU A C 1
ATOM 669 O O . LEU A 1 90 ? -7.344 16.045 52.507 1.00 16.85 90 LEU A O 1
ATOM 674 N N . GLU A 1 91 ? -9.425 16.625 51.950 1.00 20.40 91 GLU A N 1
ATOM 675 C CA . GLU A 1 91 ? -9.929 16.597 53.315 1.00 21.08 91 GLU A CA 1
ATOM 676 C C . GLU A 1 91 ? -9.800 15.186 53.868 1.00 19.32 91 GLU A C 1
ATOM 677 O O . GLU A 1 91 ? -9.342 14.984 54.983 1.00 18.94 91 GLU A O 1
ATOM 683 N N . LEU A 1 92 ? -10.171 14.195 53.071 1.00 20.22 92 LEU A N 1
ATOM 684 C CA . LEU A 1 92 ? -10.077 12.815 53.511 1.00 20.05 92 LEU A CA 1
ATOM 685 C C . LEU A 1 92 ? -8.621 12.353 53.555 1.00 16.04 92 LEU A C 1
ATOM 686 O O . LEU A 1 92 ? -8.233 11.652 54.479 1.00 14.69 92 LEU A O 1
ATOM 691 N N . ALA A 1 93 ? -7.807 12.775 52.587 1.00 15.34 93 ALA A N 1
ATOM 692 C CA . ALA A 1 93 ? -6.385 12.451 52.586 1.00 13.62 93 ALA A CA 1
ATOM 693 C C . ALA A 1 93 ? -5.711 12.956 53.849 1.00 13.09 93 ALA A C 1
ATOM 694 O O . ALA A 1 93 ? -4.870 12.288 54.432 1.00 13.28 93 ALA A O 1
ATOM 696 N N . ALA A 1 94 ? -6.137 14.122 54.311 1.00 13.11 94 ALA A N 1
ATOM 697 C CA . ALA A 1 94 ? -5.563 14.695 55.508 1.00 12.64 94 ALA A CA 1
ATOM 698 C C . ALA A 1 94 ? -5.908 13.829 56.728 1.00 13.32 94 ALA A C 1
ATOM 699 O O . ALA A 1 94 ? -5.077 13.657 57.599 1.00 13.16 94 ALA A O 1
ATOM 701 N N . LYS A 1 95 ? -7.132 13.307 56.811 1.00 13.74 95 LYS A N 1
ATOM 702 C CA . LYS A 1 95 ? -7.509 12.390 57.888 1.00 14.74 95 LYS A CA 1
ATOM 703 C C . LYS A 1 95 ? -6.656 11.135 57.841 1.00 13.58 95 LYS A C 1
ATOM 704 O O . LYS A 1 95 ? -6.235 10.622 58.876 1.00 14.14 95 LYS A O 1
ATOM 710 N N . ASN A 1 96 ? -6.387 10.630 56.647 1.00 11.89 96 ASN A N 1
ATOM 711 C CA . ASN A 1 96 ? -5.540 9.447 56.539 1.00 11.97 96 ASN A CA 1
ATOM 712 C C . ASN A 1 96 ? -4.113 9.769 56.944 1.00 11.72 96 ASN A C 1
ATOM 713 O O . ASN A 1 96 ? -3.508 9.017 57.695 1.00 12.70 96 ASN A O 1
ATOM 718 N N . LEU A 1 97 ? -3.568 10.887 56.477 1.00 11.70 97 LEU A N 1
ATOM 719 C CA . LEU A 1 97 ? -2.197 11.238 56.843 1.00 12.01 97 LEU A CA 1
ATOM 720 C C . LEU A 1 97 ? -2.015 11.507 58.337 1.00 12.30 97 LEU A C 1
ATOM 721 O O . LEU A 1 97 ? -0.929 11.357 58.870 1.00 12.64 97 LEU A O 1
ATOM 726 N N . ALA A 1 98 ? -3.082 11.935 59.002 1.00 12.98 98 ALA A N 1
ATOM 727 C CA . ALA A 1 98 ? -3.050 12.106 60.447 1.00 13.07 98 ALA A CA 1
ATOM 728 C C . ALA A 1 98 ? -2.672 10.782 61.146 1.00 12.80 98 ALA A C 1
ATOM 729 O O . ALA A 1 98 ? -2.141 10.802 62.250 1.00 15.05 98 ALA A O 1
ATOM 731 N N . LEU A 1 99 ? -2.973 9.647 60.523 1.00 12.65 99 LEU A N 1
ATOM 732 C CA . LEU A 1 99 ? -2.648 8.336 61.058 1.00 12.95 99 LEU A CA 1
ATOM 733 C C . LEU A 1 99 ? -1.171 7.966 60.991 1.00 12.73 99 LEU A C 1
ATOM 734 O O . LEU A 1 99 ? -0.783 6.913 61.485 1.00 13.50 99 LEU A O 1
ATOM 739 N N . LEU A 1 100 ? -0.349 8.824 60.410 1.00 12.40 100 LEU A N 1
ATOM 740 C CA . LEU A 1 100 ? 1.090 8.579 60.328 1.00 12.06 100 LEU A CA 1
ATOM 741 C C . LEU A 1 100 ? 1.824 9.023 61.580 1.00 13.10 100 LEU A C 1
ATOM 742 O O . LEU A 1 100 ? 3.048 8.971 61.601 1.00 13.40 100 LEU A O 1
ATOM 747 N N . SER A 1 101 ? 1.107 9.462 62.599 1.00 15.91 101 SER A N 1
ATOM 748 C CA . SER A 1 101 ? 1.737 9.684 63.901 1.00 17.34 101 SER A CA 1
ATOM 749 C C . SER A 1 101 ? 1.079 8.837 64.971 1.00 17.59 101 SER A C 1
ATOM 750 O O . SER A 1 101 ? -0.099 8.501 64.871 1.00 17.06 101 SER A O 1
ATOM 753 N N . PRO A 1 102 ? 1.818 8.466 66.006 1.00 18.44 102 PRO A N 1
ATOM 754 C CA . PRO A 1 102 ? 1.158 7.793 67.136 1.00 20.13 102 PRO A CA 1
ATOM 755 C C . PRO A 1 102 ? -0.043 8.559 67.691 1.00 19.88 102 PRO A C 1
ATOM 756 O O . PRO A 1 102 ? -1.064 7.898 67.966 1.00 18.98 102 PRO A O 1
ATOM 760 N N . ALA A 1 103 ? 0.006 9.881 67.764 1.00 20.87 103 ALA A N 1
ATOM 761 C CA . ALA A 1 103 ? -1.118 10.659 68.303 1.00 22.23 103 ALA A CA 1
ATOM 762 C C . ALA A 1 103 ? -2.348 10.499 67.419 1.00 20.28 103 ALA A C 1
ATOM 763 O O . ALA A 1 103 ? -3.444 10.391 67.917 1.00 21.02 103 ALA A O 1
ATOM 765 N N . GLY A 1 104 ? -2.174 10.484 66.109 1.00 18.14 104 GLY A N 1
ATOM 766 C CA . GLY A 1 104 ? -3.297 10.295 65.207 1.00 17.30 104 GLY A CA 1
ATOM 767 C C . GLY A 1 104 ? -3.947 8.936 65.327 1.00 15.57 104 GLY A C 1
ATOM 768 O O . GLY A 1 104 ? -5.191 8.773 65.264 1.00 14.88 104 GLY A O 1
ATOM 769 N N . LEU A 1 105 ? -3.114 7.924 65.515 1.00 15.05 105 LEU A N 1
ATOM 770 C CA . LEU A 1 105 ? -3.610 6.566 65.707 1.00 15.14 105 LEU A CA 1
ATOM 771 C C . LEU A 1 105 ? -4.308 6.438 67.050 1.00 16.01 105 LEU A C 1
ATOM 772 O O . LEU A 1 105 ? -5.318 5.760 67.140 1.00 16.77 105 LEU A O 1
ATOM 777 N N . THR A 1 106 ? -3.804 7.115 68.082 1.00 17.48 106 THR A N 1
ATOM 778 C CA . THR A 1 106 ? -4.451 7.127 69.393 1.00 19.39 106 THR A CA 1
ATOM 779 C C . THR A 1 106 ? -5.825 7.776 69.281 1.00 19.21 106 THR A C 1
ATOM 780 O O . THR A 1 106 ? -6.770 7.263 69.860 1.00 19.34 106 THR A O 1
ATOM 784 N N . ALA A 1 107 ? -5.941 8.874 68.536 1.00 18.60 107 ALA A N 1
ATOM 785 C CA . ALA A 1 107 ? -7.211 9.565 68.343 1.00 18.70 107 ALA A CA 1
ATOM 786 C C . ALA A 1 107 ? -8.214 8.673 67.604 1.00 17.40 107 ALA A C 1
ATOM 787 O O . ALA A 1 107 ? -9.371 8.594 67.981 1.00 17.14 107 ALA A O 1
ATOM 789 N N . ARG A 1 108 ? -7.772 7.971 66.576 1.00 15.24 108 ARG A N 1
ATOM 790 C CA . ARG A 1 108 ? -8.636 7.066 65.843 1.00 15.02 108 ARG A CA 1
ATOM 791 C C . ARG A 1 108 ? -9.085 5.895 66.692 1.00 15.32 108 ARG A C 1
ATOM 792 O O . ARG A 1 108 ? -10.257 5.483 66.616 1.00 15.46 108 ARG A O 1
ATOM 800 N N . GLU A 1 109 ? -8.169 5.343 67.464 1.00 15.84 109 GLU A N 1
ATOM 801 C CA . GLU A 1 109 ? -8.492 4.233 68.369 1.00 16.32 109 GLU A CA 1
ATOM 802 C C . GLU A 1 109 ? -9.570 4.692 69.352 1.00 17.46 109 GLU A C 1
ATOM 803 O O . GLU A 1 109 ? -10.520 3.951 69.618 1.00 17.16 109 GLU A O 1
ATOM 809 N N . LEU A 1 110 ? -9.426 5.895 69.887 1.00 17.97 110 LEU A N 1
ATOM 810 C CA . LEU A 1 110 ? -10.367 6.421 70.872 1.00 20.28 110 LEU A CA 1
ATOM 811 C C . LEU A 1 110 ? -11.723 6.591 70.216 1.00 18.53 110 LEU A C 1
ATOM 812 O O . LEU A 1 110 ? -12.741 6.265 70.819 1.00 18.81 110 LEU A O 1
ATOM 817 N N . GLU A 1 111 ? -11.762 7.122 69.003 1.00 17.12 111 GLU A N 1
ATOM 818 C CA . GLU A 1 111 ? -13.011 7.287 68.269 1.00 17.95 111 GLU A CA 1
ATOM 819 C C . GLU A 1 111 ? -13.745 5.955 68.128 1.00 15.50 111 GLU A C 1
ATOM 820 O O . GLU A 1 111 ? -14.951 5.872 68.350 1.00 15.96 111 GLU A O 1
ATOM 826 N N . ARG A 1 112 ? -13.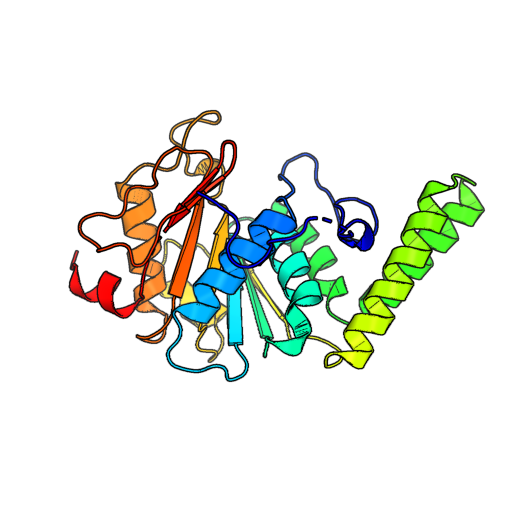006 4.920 67.734 1.00 14.54 112 ARG A N 1
ATOM 827 C CA . ARG A 1 112 ? -13.556 3.580 67.560 1.00 14.16 112 ARG A CA 1
ATOM 828 C C . ARG A 1 112 ? -14.063 3.010 68.890 1.00 14.79 112 ARG A C 1
ATOM 829 O O . ARG A 1 112 ? -15.119 2.376 68.934 1.00 13.95 112 ARG A O 1
ATOM 837 N N . ARG A 1 113 ? -13.318 3.202 69.967 1.00 14.45 113 ARG A N 1
ATOM 838 C CA . ARG A 1 113 ? -13.764 2.759 71.292 1.00 16.65 113 ARG A CA 1
ATOM 839 C C . ARG A 1 113 ? -15.026 3.461 71.736 1.00 17.18 113 ARG A C 1
ATOM 840 O O . ARG A 1 113 ? -15.924 2.817 72.309 1.00 18.04 113 ARG A O 1
ATOM 848 N N . GLU A 1 114 ? -15.132 4.761 71.451 1.00 17.43 114 GLU A N 1
ATOM 849 C CA . GLU A 1 114 ? -16.338 5.505 71.769 1.00 18.75 114 GLU A CA 1
ATOM 850 C C . GLU A 1 114 ? -17.532 4.968 70.948 1.00 16.88 114 GLU A C 1
ATOM 851 O O . GLU A 1 114 ? -18.633 4.828 71.471 1.00 17.19 114 GLU A O 1
ATOM 857 N N . GLN A 1 115 ? -17.314 4.669 69.677 1.00 15.16 115 GLN A N 1
ATOM 858 C CA . GLN A 1 115 ? -18.345 4.103 68.820 1.00 14.55 115 GLN A CA 1
ATOM 859 C C . GLN A 1 115 ? -18.785 2.731 69.318 1.00 14.72 115 GLN A C 1
ATOM 860 O O . GLN A 1 115 ? -19.968 2.395 69.254 1.00 13.67 115 GLN A O 1
ATOM 866 N N . SER A 1 116 ? -17.846 1.927 69.810 1.00 14.11 116 SER A N 1
ATOM 867 C CA . SER A 1 116 ? -18.164 0.658 70.460 1.00 14.72 116 SER A CA 1
ATOM 868 C C . SER A 1 116 ? -19.108 0.875 71.602 1.00 15.94 116 SER A C 1
ATOM 869 O O . SER A 1 116 ? -20.123 0.179 71.716 1.00 15.90 116 SER A O 1
ATOM 872 N N . GLU A 1 117 ? -18.803 1.810 72.479 1.00 17.59 117 GLU A N 1
ATOM 873 C CA . GLU A 1 117 ? -19.623 2.001 73.649 1.00 20.55 117 GLU A CA 1
ATOM 874 C C . GLU A 1 117 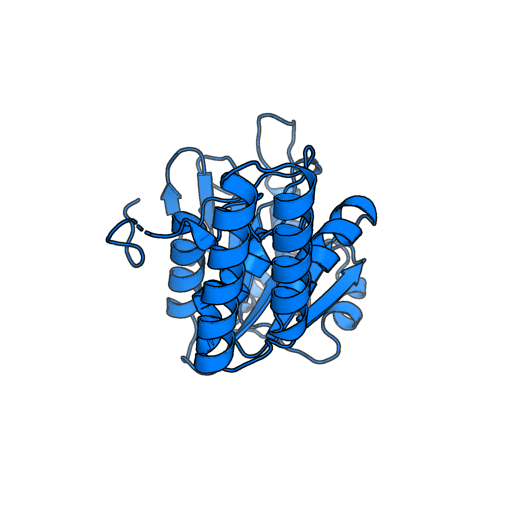? -21.005 2.451 73.252 1.00 20.52 117 GLU A C 1
ATOM 875 O O . GLU A 1 117 ? -21.996 2.025 73.841 1.00 21.96 117 GLU A O 1
ATOM 881 N N . ARG A 1 118 ? -21.090 3.279 72.226 1.00 19.67 118 ARG A N 1
ATOM 882 C CA . ARG A 1 118 ? -22.346 3.834 71.841 1.00 20.41 118 ARG A CA 1
ATOM 883 C C . ARG A 1 118 ? -23.206 2.795 71.101 1.00 17.99 118 ARG A C 1
ATOM 884 O O . ARG A 1 118 ? -24.394 2.633 71.421 1.00 19.94 118 ARG A O 1
ATOM 892 N N . PHE A 1 119 ? -22.622 2.089 70.134 1.00 15.62 119 PHE A N 1
ATOM 893 C CA . PHE A 1 119 ? -23.367 1.228 69.213 1.00 15.56 119 PHE A CA 1
ATOM 894 C C . PHE A 1 119 ? -23.314 -0.271 69.527 1.00 15.80 119 PHE A C 1
ATOM 895 O O . PHE A 1 119 ? -24.206 -0.994 69.142 1.00 16.86 119 PHE A O 1
ATOM 903 N N . GLY A 1 120 ? -22.233 -0.732 70.142 1.00 14.76 120 GLY A N 1
ATOM 904 C CA . GLY A 1 120 ? -22.101 -2.119 70.541 1.00 15.65 120 GLY A CA 1
ATOM 905 C C . GLY A 1 120 ? -21.709 -3.089 69.446 1.00 14.53 120 GLY A C 1
ATOM 906 O O . GLY A 1 120 ? -21.653 -4.287 69.684 1.00 15.29 120 GLY A O 1
ATOM 907 N N . LYS A 1 121 ? -21.433 -2.623 68.243 1.00 14.69 121 LYS A N 1
ATOM 908 C CA . LYS A 1 121 ? -21.091 -3.535 67.147 1.00 15.59 121 LYS A CA 1
ATOM 909 C C . LYS A 1 121 ? -19.668 -4.069 67.338 1.00 14.08 121 LYS A C 1
ATOM 910 O O . LYS A 1 121 ? -18.730 -3.273 67.605 1.00 14.40 121 LYS A O 1
ATOM 916 N N . PRO A 1 122 ? -19.448 -5.380 67.205 1.00 14.46 122 PRO A N 1
ATOM 917 C CA . PRO A 1 122 ? -18.097 -5.919 67.361 1.00 14.08 122 PRO A CA 1
ATOM 918 C C . PRO A 1 122 ? -17.046 -5.271 66.480 1.00 15.82 122 PRO A C 1
ATOM 919 O O . PRO A 1 122 ? -15.897 -5.136 66.888 1.00 15.31 122 PRO A O 1
ATOM 923 N N . SER A 1 123 ? -17.406 -4.877 65.265 1.00 14.28 123 SER A N 1
ATOM 924 C CA . SER A 1 123 ? -16.428 -4.348 64.337 1.00 15.38 123 SER A CA 1
ATOM 925 C C . SER A 1 123 ? -15.714 -3.109 64.872 1.00 14.02 123 SER A C 1
ATOM 926 O O . SER A 1 123 ? -14.613 -2.846 64.463 1.00 15.14 123 SER A O 1
ATOM 929 N N . TYR A 1 124 ? -16.347 -2.320 65.734 1.00 13.29 124 TYR A N 1
ATOM 930 C CA . TYR A 1 124 ? -15.714 -1.096 66.234 1.00 12.74 124 TYR A CA 1
ATOM 931 C C . TYR A 1 124 ? -14.530 -1.473 67.131 1.00 13.36 124 TYR A C 1
ATOM 932 O O . TYR A 1 124 ? -13.503 -0.787 67.134 1.00 14.52 124 TYR A O 1
ATOM 941 N N . LEU A 1 125 ? -14.686 -2.546 67.911 1.00 14.09 125 LEU A N 1
ATOM 942 C CA . LEU A 1 125 ? -13.586 -3.016 68.753 1.00 15.62 125 LEU A CA 1
ATOM 943 C C . LEU A 1 125 ? -12.497 -3.738 67.953 1.00 17.21 125 LEU A C 1
ATOM 944 O O . LEU A 1 125 ? -11.335 -3.661 68.322 1.00 17.98 125 LEU A O 1
ATOM 949 N N . GLU A 1 126 ? -12.865 -4.408 66.873 1.00 16.51 126 GLU A N 1
ATOM 950 C CA . GLU A 1 126 ? -11.912 -4.971 65.911 1.00 18.11 126 GLU A CA 1
ATOM 951 C C . GLU A 1 126 ? -11.063 -3.814 65.349 1.00 17.51 126 GLU A C 1
ATOM 952 O O . GLU A 1 126 ? -9.837 -3.928 65.257 1.00 19.31 126 GLU A O 1
ATOM 958 N N . ALA A 1 127 ? -11.691 -2.681 65.056 1.00 15.74 127 ALA A N 1
ATOM 959 C CA . ALA A 1 127 ? -10.980 -1.545 64.507 1.00 15.43 127 ALA A CA 1
ATOM 960 C C . ALA A 1 127 ? -10.105 -0.862 65.561 1.00 15.44 127 ALA A C 1
ATOM 961 O O . ALA A 1 127 ? -9.008 -0.411 65.259 1.00 15.49 127 ALA A O 1
ATOM 963 N N . ALA A 1 128 ? -10.593 -0.732 66.791 1.00 14.68 128 ALA A N 1
ATOM 964 C CA . ALA A 1 128 ? -9.802 -0.107 67.851 1.00 16.49 128 ALA A CA 1
ATOM 965 C C . ALA A 1 128 ? -8.523 -0.893 68.080 1.00 16.59 128 ALA A C 1
ATOM 966 O O . ALA A 1 128 ? -7.474 -0.286 68.178 1.00 15.89 128 ALA A O 1
ATOM 968 N N . GLN A 1 129 ? -8.597 -2.223 68.142 1.00 16.87 129 GLN A N 1
ATOM 969 C CA . GLN A 1 129 ? -7.412 -3.061 68.326 1.00 18.89 129 GLN A CA 1
ATOM 970 C C . GLN A 1 129 ? -6.457 -2.970 67.130 1.00 17.56 129 GLN A C 1
ATOM 971 O O . GLN A 1 129 ? -5.246 -3.004 67.314 1.00 19.08 129 GLN A O 1
ATOM 977 N N . ALA A 1 130 ? -6.991 -2.858 65.921 1.00 16.22 130 ALA A N 1
ATOM 978 C CA . ALA A 1 130 ? -6.154 -2.676 64.735 1.00 16.37 130 ALA A CA 1
ATOM 979 C C . ALA A 1 130 ? -5.369 -1.356 64.853 1.00 15.89 130 ALA A C 1
ATOM 980 O O . ALA A 1 130 ? -4.188 -1.282 64.515 1.00 16.85 130 ALA A O 1
ATOM 982 N N . ALA A 1 131 ? -6.018 -0.309 65.345 1.00 15.85 131 ALA A N 1
ATOM 983 C CA . ALA A 1 131 ? -5.353 1.002 65.487 1.00 15.51 131 ALA A CA 1
ATOM 984 C C . ALA A 1 131 ? -4.250 0.921 66.530 1.00 16.30 131 ALA A C 1
ATOM 985 O O . ALA A 1 131 ? -3.197 1.517 66.340 1.00 17.73 131 ALA A O 1
ATOM 987 N N . ARG A 1 132 ? -4.495 0.190 67.621 1.00 17.46 132 ARG A N 1
ATOM 988 C CA . ARG A 1 132 ? -3.493 -0.026 68.652 1.00 19.66 132 ARG A CA 1
ATOM 989 C C . ARG A 1 132 ? -2.285 -0.756 68.061 1.00 19.54 132 ARG A C 1
ATOM 990 O O . ARG A 1 132 ? -1.158 -0.334 68.288 1.00 19.93 132 ARG A O 1
ATOM 998 N N . ARG A 1 133 ? -2.508 -1.827 67.309 1.00 18.90 133 ARG A N 1
ATOM 999 C CA . ARG A 1 133 ? -1.407 -2.583 66.718 1.00 19.13 133 ARG A CA 1
ATOM 1000 C C . ARG A 1 133 ? -0.601 -1.734 65.725 1.00 17.95 133 ARG A C 1
ATOM 1001 O O . ARG A 1 133 ? 0.653 -1.771 65.724 1.00 18.98 133 ARG A O 1
ATOM 1009 N N . LEU A 1 134 ? -1.293 -0.952 64.922 1.00 16.21 134 LEU A N 1
ATOM 1010 C CA . LEU A 1 134 ? -0.617 -0.083 63.956 1.00 15.30 134 LEU A CA 1
ATOM 1011 C C . LEU A 1 134 ? 0.237 0.941 64.693 1.00 15.43 134 LEU A C 1
ATOM 1012 O O . LEU A 1 134 ? 1.328 1.263 64.228 1.00 15.65 134 LEU A O 1
ATOM 1017 N N . ARG A 1 135 ? -0.278 1.511 65.773 1.00 15.43 135 ARG A N 1
ATOM 1018 C CA . ARG A 1 135 ? 0.484 2.457 66.595 1.00 15.78 135 ARG A CA 1
ATOM 1019 C C . ARG A 1 135 ? 1.730 1.814 67.188 1.00 17.13 135 ARG A C 1
ATOM 1020 O O . ARG A 1 135 ? 2.795 2.419 67.175 1.00 17.25 135 ARG A O 1
ATOM 1028 N N . GLU A 1 136 ? 1.603 0.604 67.705 1.00 18.35 136 GLU A N 1
ATOM 1029 C CA . GLU A 1 136 ? 2.738 -0.096 68.281 1.00 21.02 136 GLU A CA 1
ATOM 1030 C C . GLU A 1 136 ? 3.826 -0.357 67.229 1.00 20.44 136 GLU A C 1
ATOM 1031 O O . GLU A 1 136 ? 5.008 -0.158 67.513 1.00 21.61 136 GLU A O 1
ATOM 1037 N N . ARG A 1 137 ? 3.444 -0.774 66.030 1.00 19.42 137 ARG A N 1
ATOM 1038 C CA . ARG A 1 137 ? 4.393 -0.957 64.938 1.00 19.47 137 ARG A CA 1
ATOM 1039 C C . ARG A 1 137 ? 5.026 0.378 64.511 1.00 17.05 137 ARG A C 1
ATOM 1040 O O . ARG A 1 137 ? 6.246 0.444 64.364 1.00 17.76 137 ARG A O 1
ATOM 1048 N N . LEU A 1 138 ? 4.229 1.428 64.404 1.00 15.91 138 LEU A N 1
ATOM 1049 C CA . LEU A 1 138 ? 4.730 2.720 63.989 1.00 15.16 138 LEU A CA 1
ATOM 1050 C C . LEU A 1 138 ? 5.782 3.231 64.976 1.00 15.56 138 LEU A C 1
ATOM 1051 O O . LEU A 1 138 ? 6.849 3.705 64.584 1.00 16.13 138 LEU A O 1
ATOM 1056 N N . THR A 1 139 ? 5.486 3.132 66.260 1.00 16.04 139 THR A N 1
ATOM 1057 C CA . THR A 1 139 ? 6.370 3.569 67.324 1.00 17.74 139 THR A CA 1
ATOM 1058 C C . THR A 1 139 ? 7.705 2.823 67.253 1.00 18.48 139 THR A C 1
ATOM 1059 O O . THR A 1 139 ? 8.764 3.441 67.362 1.00 18.81 139 THR A O 1
ATOM 1063 N N . ALA A 1 140 ? 7.657 1.504 67.075 1.00 19.48 140 ALA A N 1
ATOM 1064 C CA . ALA A 1 140 ? 8.863 0.686 67.042 1.00 19.84 140 ALA A CA 1
ATOM 1065 C C . ALA A 1 140 ? 9.680 0.838 65.747 1.00 18.40 140 ALA A C 1
ATOM 1066 O O . ALA A 1 140 ? 10.874 0.641 65.759 1.00 19.34 140 ALA A O 1
ATOM 1068 N N . GLU A 1 141 ? 9.031 1.223 64.662 1.00 19.51 141 GLU A N 1
ATOM 1069 C CA . GLU A 1 141 ? 9.652 1.245 63.331 1.00 20.03 141 GLU A CA 1
ATOM 1070 C C . GLU A 1 141 ? 10.145 2.630 62.903 1.00 20.27 141 GLU A C 1
ATOM 1071 O O . GLU A 1 141 ? 10.590 2.799 61.766 1.00 20.58 141 GLU A O 1
ATOM 1077 N N . GLY A 1 142 ? 10.133 3.591 63.824 1.00 19.49 142 GLY A N 1
ATOM 1078 C CA . GLY A 1 142 ? 10.671 4.918 63.584 1.00 20.47 142 GLY A CA 1
ATOM 1079 C C . GLY A 1 142 ? 9.922 6.058 64.253 1.00 19.54 142 GLY A C 1
ATOM 1080 O O . GLY A 1 142 ? 10.436 7.186 64.244 1.00 21.77 142 GLY A O 1
ATOM 1081 N N . GLY A 1 143 ? 8.728 5.799 64.802 1.00 18.35 143 GLY A N 1
ATOM 1082 C CA . GLY A 1 143 ? 7.885 6.854 65.333 1.00 17.85 143 GLY A CA 1
ATOM 1083 C C . GLY A 1 143 ? 7.144 7.595 64.218 1.00 15.72 143 GLY A C 1
ATOM 1084 O O . GLY A 1 143 ? 7.047 7.108 63.088 1.00 15.33 143 GLY A O 1
ATOM 1085 N N . ALA A 1 144 ? 6.652 8.785 64.530 1.00 16.01 144 ALA A N 1
ATOM 1086 C CA . ALA A 1 144 ? 5.867 9.546 63.581 1.00 14.94 144 ALA A CA 1
ATOM 1087 C C . ALA A 1 144 ? 6.635 9.697 62.264 1.00 13.50 144 ALA A C 1
ATOM 1088 O O . ALA A 1 144 ? 7.832 9.962 62.262 1.00 14.36 144 ALA A O 1
ATOM 1090 N N . LEU A 1 145 ? 5.911 9.560 61.166 1.00 12.72 145 LEU A N 1
ATOM 1091 C CA . LEU A 1 145 ? 6.456 9.708 59.852 1.00 12.58 145 LEU A CA 1
ATOM 1092 C C . LEU A 1 145 ? 6.150 11.116 59.339 1.00 11.52 145 LEU A C 1
ATOM 1093 O O . LEU A 1 145 ? 4.973 11.449 59.119 1.00 13.33 145 LEU A O 1
ATOM 1098 N N . PRO A 1 146 ? 7.173 11.962 59.149 1.00 12.89 146 PRO A N 1
ATOM 1099 C CA . PRO A 1 146 ? 6.936 13.309 58.638 1.00 12.63 146 PRO A CA 1
ATOM 1100 C C . PRO A 1 146 ? 6.152 13.257 57.320 1.00 11.65 146 PRO A C 1
ATOM 1101 O O . PRO A 1 146 ? 6.412 12.421 56.471 1.00 11.91 146 PRO A O 1
ATOM 1105 N N . CYS A 1 147 ? 5.146 14.115 57.230 1.00 11.55 147 CYS A N 1
ATOM 1106 C CA . CYS A 1 147 ? 4.254 14.144 56.083 1.00 11.94 147 CYS A CA 1
ATOM 1107 C C . CYS A 1 147 ? 3.793 15.574 55.827 1.00 12.49 147 CYS A C 1
ATOM 1108 O O . CYS A 1 147 ? 3.721 16.399 56.726 1.00 15.82 147 CYS A O 1
ATOM 1111 N N . ALA A 1 148 ? 3.488 15.844 54.579 1.00 13.32 148 ALA A N 1
ATOM 1112 C CA . ALA A 1 148 ? 2.997 17.147 54.158 1.00 13.83 148 ALA A CA 1
ATOM 1113 C C . ALA A 1 148 ? 1.924 16.851 53.095 1.00 13.41 148 ALA A C 1
ATOM 1114 O O . ALA A 1 148 ? 1.981 15.867 52.354 1.00 13.76 148 ALA A O 1
ATOM 1116 N N . ILE A 1 149 ? 0.914 17.702 53.064 1.00 13.55 149 ILE A N 1
ATOM 1117 C CA . ILE A 1 149 ? -0.140 17.630 52.071 1.00 13.54 149 ILE A CA 1
ATOM 1118 C C . ILE A 1 149 ? -0.524 19.035 51.632 1.00 15.21 149 ILE A C 1
ATOM 1119 O O . ILE A 1 149 ? -0.766 19.895 52.459 1.00 16.80 149 ILE A O 1
ATOM 1124 N N . ARG A 1 150 ? -0.585 19.246 50.315 1.00 15.61 150 ARG A N 1
ATOM 1125 C CA . ARG A 1 150 ? -0.948 20.551 49.724 1.00 18.23 150 ARG A CA 1
ATOM 1126 C C . ARG A 1 150 ? -1.764 20.298 48.438 1.00 17.99 150 ARG A C 1
ATOM 1127 O O . ARG A 1 150 ? -1.695 19.244 47.829 1.00 16.00 150 ARG A O 1
ATOM 1135 N N . THR A 1 151 ? -2.533 21.294 48.032 1.00 19.73 151 THR A N 1
ATOM 1136 C CA . THR A 1 151 ? -3.169 21.317 46.714 1.00 21.14 151 THR A CA 1
ATOM 1137 C C . THR A 1 151 ? -2.171 21.714 45.642 1.00 22.51 151 THR A C 1
ATOM 1138 O O . THR A 1 151 ? -1.475 22.718 45.779 1.00 27.14 151 THR A O 1
ATOM 1142 N N . ALA A 1 152 ? -2.101 20.933 44.584 1.00 21.61 152 ALA A N 1
ATOM 1143 C CA . ALA A 1 152 ? -1.304 21.256 43.393 1.00 22.95 152 ALA A CA 1
ATOM 1144 C C . ALA A 1 152 ? -1.693 20.410 42.178 1.00 23.79 152 ALA A C 1
ATOM 1145 O O . ALA A 1 152 ? -1.946 19.214 42.282 1.00 22.86 152 ALA A O 1
ATOM 1147 N N . ASP A 1 153 ? -1.735 21.058 41.020 1.00 25.42 153 ASP A N 1
ATOM 1148 C CA . ASP A 1 153 ? -1.966 20.380 39.757 1.00 25.42 153 ASP A CA 1
ATOM 1149 C C . ASP A 1 153 ? -0.662 19.767 39.277 1.00 23.10 153 ASP A C 1
ATOM 1150 O O . ASP A 1 153 ? 0.259 20.485 38.957 1.00 23.52 153 ASP A O 1
ATOM 1155 N N . VAL A 1 154 ? -0.590 18.439 39.258 1.00 22.21 154 VAL A N 1
ATOM 1156 C CA . VAL A 1 154 ? 0.612 17.701 38.884 1.00 22.41 154 VAL A CA 1
ATOM 1157 C C . VAL A 1 154 ? 1.023 17.990 37.443 1.00 22.21 154 VAL A C 1
ATOM 1158 O O . VAL A 1 154 ? 2.182 17.851 37.097 1.00 22.38 154 VAL A O 1
ATOM 1162 N N . PHE A 1 155 ? 0.070 18.393 36.606 1.00 23.67 155 PHE A N 1
ATOM 1163 C CA . PHE A 1 155 ? 0.373 18.749 35.223 1.00 25.47 155 PHE A CA 1
ATOM 1164 C C . PHE A 1 155 ? 1.001 20.135 35.032 1.00 26.24 155 PHE A C 1
ATOM 1165 O O . PHE A 1 155 ? 1.393 20.493 33.912 1.00 30.21 155 PHE A O 1
ATOM 1173 N N . ASP A 1 156 ? 1.087 20.908 36.110 1.00 25.30 156 ASP A N 1
ATOM 1174 C CA . ASP A 1 156 ? 1.679 22.239 36.068 1.00 27.45 156 ASP A CA 1
ATOM 1175 C C . ASP A 1 156 ? 3.035 22.171 36.756 1.00 25.77 156 ASP A C 1
ATOM 1176 O O . ASP A 1 156 ? 3.085 22.177 37.991 1.00 24.00 156 ASP A O 1
ATOM 1181 N N . PRO A 1 157 ? 4.124 22.120 35.986 1.00 26.55 157 PRO A N 1
ATOM 1182 C CA . PRO A 1 157 ? 5.465 21.979 36.573 1.00 26.44 157 PRO A CA 1
ATOM 1183 C C . PRO A 1 157 ? 5.869 23.109 37.531 1.00 28.56 157 PRO A C 1
ATOM 1184 O O . PRO A 1 157 ? 6.692 22.887 38.417 1.00 28.50 157 PRO A O 1
ATOM 1188 N N . ARG A 1 158 ? 5.289 24.290 37.362 1.00 33.72 158 ARG A N 1
ATOM 1189 C CA . ARG A 1 158 ? 5.610 25.436 38.205 1.00 35.24 158 ARG A CA 1
ATOM 1190 C C . ARG A 1 158 ? 4.944 25.367 39.566 1.00 32.04 158 ARG A C 1
ATOM 1191 O O . ARG A 1 158 ? 5.337 26.098 40.470 1.00 33.88 158 ARG A O 1
ATOM 1199 N N . ALA A 1 159 ? 3.954 24.481 39.708 1.00 28.40 159 ALA A N 1
ATOM 1200 C CA . ALA A 1 159 ? 3.257 24.261 40.976 1.00 26.95 159 ALA A CA 1
ATOM 1201 C C . ALA A 1 159 ? 4.022 23.327 41.902 1.00 23.57 159 ALA A C 1
ATOM 1202 O O . ALA A 1 159 ? 3.744 23.253 43.094 1.00 23.05 159 ALA A O 1
ATOM 1204 N N . LEU A 1 160 ? 4.998 22.617 41.363 1.00 21.97 160 LEU A N 1
ATOM 1205 C CA . LEU A 1 160 ? 5.584 21.518 42.110 1.00 19.67 160 LEU A CA 1
ATOM 1206 C C . LEU A 1 160 ? 6.582 21.915 43.205 1.00 19.97 160 LEU A C 1
ATOM 1207 O O . LEU A 1 160 ? 6.635 21.268 44.238 1.00 18.12 160 LEU A O 1
ATOM 1212 N N . SER A 1 161 ? 7.371 22.961 43.004 1.00 22.11 161 SER A N 1
ATOM 1213 C CA . SER A 1 161 ? 8.384 23.319 43.987 1.00 23.74 161 SER A CA 1
ATOM 1214 C C . SER A 1 161 ? 7.784 23.633 45.362 1.00 23.10 161 SER A C 1
ATOM 1215 O O . SER A 1 161 ? 8.356 23.255 46.389 1.00 22.19 161 SER A O 1
ATOM 1218 N N . ALA A 1 162 ? 6.606 24.255 45.391 1.00 23.29 162 ALA A N 1
ATOM 1219 C CA . ALA A 1 162 ? 5.937 24.523 46.653 1.00 23.90 162 ALA A CA 1
ATOM 1220 C C . ALA A 1 162 ? 5.438 23.261 47.369 1.00 21.54 162 ALA A C 1
ATOM 1221 O O . ALA A 1 162 ? 5.383 23.220 48.585 1.00 21.91 162 ALA A O 1
ATOM 1223 N N . VAL A 1 163 ? 5.011 22.262 46.615 1.00 18.98 163 VAL A N 1
ATOM 1224 C CA . VAL A 1 163 ? 4.649 20.971 47.192 1.00 18.56 163 VAL A CA 1
ATOM 1225 C C . VAL A 1 163 ? 5.892 20.355 47.836 1.00 17.79 163 VAL A C 1
ATOM 1226 O O . VAL A 1 163 ? 5.806 19.763 48.903 1.00 20.60 163 VAL A O 1
ATOM 1230 N N . LEU A 1 164 ? 7.038 20.430 47.166 1.00 16.53 164 LEU A N 1
ATOM 1231 C CA . LEU A 1 164 ? 8.218 19.708 47.641 1.00 16.85 164 LEU A CA 1
ATOM 1232 C C . LEU A 1 164 ? 8.908 20.393 48.826 1.00 17.34 164 LEU A C 1
ATOM 1233 O O . LEU A 1 164 ? 9.535 19.720 49.658 1.00 18.47 164 LEU A O 1
ATOM 1238 N N . ALA A 1 165 ? 8.778 21.715 48.903 1.00 18.74 165 ALA A N 1
ATOM 1239 C CA . ALA A 1 165 ? 9.358 22.528 49.976 1.00 20.08 165 ALA A CA 1
ATOM 1240 C C . ALA A 1 165 ? 10.807 22.120 50.293 1.00 21.65 165 ALA A C 1
ATOM 1241 O O . ALA A 1 165 ? 11.179 21.931 51.444 1.00 24.95 165 ALA A O 1
ATOM 1243 N N . GLY A 1 166 ? 11.614 21.943 49.260 1.00 21.48 166 GLY A N 1
ATOM 1244 C CA . GLY A 1 166 ? 13.013 21.617 49.443 1.00 24.58 166 GLY A CA 1
ATOM 1245 C C . GLY A 1 166 ? 13.353 20.143 49.491 1.00 25.64 166 GLY A C 1
ATOM 1246 O O . GLY A 1 166 ? 14.525 19.806 49.474 1.00 29.51 166 GLY A O 1
ATOM 1247 N N . SER A 1 167 ? 12.349 19.273 49.582 1.00 23.30 167 SER A N 1
ATOM 1248 C CA . SER A 1 167 ? 12.591 17.830 49.525 1.00 24.19 167 SER A CA 1
ATOM 1249 C C . SER A 1 167 ? 12.787 17.364 48.086 1.00 21.86 167 SER A C 1
ATOM 1250 O O . SER A 1 167 ? 12.230 17.939 47.143 1.00 22.26 167 SER A O 1
ATOM 1253 N N . ALA A 1 168 ? 13.580 16.313 47.940 1.00 20.94 168 ALA A N 1
ATOM 1254 C CA . ALA A 1 168 ? 13.863 15.679 46.653 1.00 19.61 168 ALA A CA 1
ATOM 1255 C C . ALA A 1 168 ? 13.344 14.235 46.666 1.00 17.22 168 ALA A C 1
ATOM 1256 O O . ALA A 1 168 ? 14.060 13.312 47.080 1.00 17.41 168 ALA A O 1
ATOM 1258 N N . PRO A 1 169 ? 12.094 13.998 46.262 1.00 14.75 169 PRO A N 1
ATOM 1259 C CA . PRO A 1 169 ? 11.562 12.630 46.306 1.00 13.91 169 PRO A CA 1
ATOM 1260 C C . PRO A 1 169 ? 12.380 11.613 45.515 1.00 12.66 169 PRO A C 1
ATOM 1261 O O . PRO A 1 169 ? 12.779 11.892 44.398 1.00 14.09 169 PRO A O 1
ATOM 1265 N N . ASP A 1 170 ? 12.589 10.448 46.117 1.00 12.50 170 ASP A N 1
ATOM 1266 C CA . ASP A 1 170 ? 13.240 9.338 45.438 1.00 12.62 170 ASP A CA 1
ATOM 1267 C C . ASP A 1 170 ? 12.260 8.456 44.676 1.00 12.12 170 ASP A C 1
ATOM 1268 O O . ASP A 1 170 ? 12.651 7.791 43.748 1.00 13.18 170 ASP A O 1
ATOM 1273 N N . VAL A 1 171 ? 11.012 8.403 45.135 1.00 11.55 171 VAL A N 1
ATOM 1274 C CA . VAL A 1 171 ? 9.976 7.582 44.540 1.00 11.86 171 VAL A CA 1
ATOM 1275 C C . VAL A 1 171 ? 8.709 8.406 44.456 1.00 10.88 171 VAL A C 1
ATOM 1276 O O . VAL A 1 171 ? 8.315 9.045 45.436 1.00 11.23 171 VAL A O 1
ATOM 1280 N N . VAL A 1 172 ? 8.101 8.387 43.281 1.00 11.29 172 VAL A N 1
ATOM 1281 C CA . VAL A 1 172 ? 6.720 8.798 43.089 1.00 12.23 172 VAL A CA 1
ATOM 1282 C C . VAL A 1 172 ? 5.929 7.513 42.849 1.00 13.13 172 VAL A C 1
ATOM 1283 O O . VAL A 1 172 ? 6.333 6.660 42.075 1.00 13.43 172 VAL A O 1
ATOM 1287 N N . LEU A 1 173 ? 4.787 7.390 43.512 1.00 12.35 173 LEU A N 1
ATOM 1288 C CA . LEU A 1 173 ? 3.926 6.222 43.316 1.00 12.66 173 LEU A CA 1
ATOM 1289 C C . LEU A 1 173 ? 2.505 6.739 43.372 1.00 12.82 173 LEU A C 1
ATOM 1290 O O . LEU A 1 173 ? 2.095 7.326 44.358 1.00 14.04 173 LEU A O 1
ATOM 1295 N N . THR A 1 174 ? 1.769 6.553 42.280 1.00 13.21 174 THR A N 1
ATOM 1296 C CA . THR A 1 174 ? 0.418 7.040 42.213 1.00 14.19 174 THR A CA 1
ATOM 1297 C C . THR A 1 174 ? -0.485 6.165 41.348 1.00 14.77 174 THR A C 1
ATOM 1298 O O . THR A 1 174 ? -0.056 5.562 40.391 1.00 14.38 174 THR A O 1
ATOM 1302 N N . ASP A 1 175 ? -1.743 6.118 41.750 1.00 15.50 175 ASP A N 1
ATOM 1303 C CA . ASP A 1 175 ? -2.817 5.484 41.029 1.00 16.88 175 ASP A CA 1
ATOM 1304 C C . ASP A 1 175 ? -3.484 6.588 40.237 1.00 17.84 175 ASP A C 1
ATOM 1305 O O . ASP A 1 175 ? -3.927 7.599 40.800 1.00 20.31 175 ASP A O 1
ATOM 1310 N N . LEU A 1 176 ? -3.555 6.429 38.929 1.00 19.32 176 LEU A N 1
ATOM 1311 C CA . LEU A 1 176 ? -3.967 7.542 38.077 1.00 21.46 176 LEU A CA 1
ATOM 1312 C C . LEU A 1 176 ? -5.419 7.907 38.367 1.00 22.53 176 LEU A C 1
ATOM 1313 O O . LEU A 1 176 ? -6.244 7.027 38.622 1.00 22.84 176 LEU A O 1
ATOM 1318 N N . PRO A 1 177 ? -5.718 9.205 38.408 1.00 26.90 177 PRO A N 1
ATOM 1319 C CA . PRO A 1 177 ? -7.060 9.660 38.766 1.00 28.47 177 PRO A CA 1
ATOM 1320 C C . PRO A 1 177 ? -8.056 9.310 37.695 1.00 26.95 177 PRO A C 1
ATOM 1321 O O . PRO A 1 177 ? -7.743 9.376 36.523 1.00 27.38 177 PRO A O 1
ATOM 1325 N N . TYR A 1 178 ? -9.259 8.955 38.102 1.00 31.26 178 TYR A N 1
ATOM 1326 C CA . TYR A 1 178 ? -10.241 8.459 37.147 1.00 34.89 178 TYR A CA 1
ATOM 1327 C C . TYR A 1 178 ? -10.669 9.522 36.119 1.00 36.54 178 TYR A C 1
ATOM 1328 O O . TYR A 1 178 ? -11.073 9.177 35.021 1.00 39.96 178 TYR A O 1
ATOM 1337 N N . GLY A 1 179 ? -10.541 10.805 36.463 1.00 38.48 179 GLY A N 1
ATOM 1338 C CA . GLY A 1 179 ? -10.947 11.886 35.573 1.00 45.78 179 GLY A CA 1
ATOM 1339 C C . GLY A 1 179 ? -10.039 12.097 34.367 1.00 46.16 179 GLY A C 1
ATOM 1340 O O . GLY A 1 179 ? -10.438 12.735 33.387 1.00 55.31 179 GLY A O 1
ATOM 1341 N N . GLU A 1 180 ? -8.808 11.594 34.457 1.00 51.43 180 GLU A N 1
ATOM 1342 C CA . GLU A 1 180 ? -7.855 11.624 33.346 1.00 46.87 180 GLU A CA 1
ATOM 1343 C C . GLU A 1 180 ? -8.096 10.504 32.342 1.00 40.14 180 GLU A C 1
ATOM 1344 O O . GLU A 1 180 ? -7.533 10.513 31.242 1.00 38.43 180 GLU A O 1
ATOM 1350 N N . ARG A 1 181 ? -8.911 9.525 32.725 1.00 39.22 181 ARG A N 1
ATOM 1351 C CA . ARG A 1 181 ? -9.272 8.446 31.819 1.00 36.84 181 ARG A CA 1
ATOM 1352 C C . ARG A 1 181 ? -10.177 8.968 30.705 1.00 35.90 181 ARG A C 1
ATOM 1353 O O . ARG A 1 181 ? -10.960 9.893 30.902 1.00 36.14 181 ARG A O 1
ATOM 1361 N N . THR A 1 182 ? -10.043 8.365 29.532 1.00 36.94 182 THR A N 1
ATOM 1362 C CA . THR A 1 182 ? -10.865 8.700 28.375 1.00 40.29 182 THR A CA 1
ATOM 1363 C C . THR A 1 182 ? -12.345 8.587 28.717 1.00 42.04 182 THR A C 1
ATOM 1364 O O . THR A 1 182 ? -13.175 9.399 28.281 1.00 44.80 182 THR A O 1
ATOM 1368 N N . HIS A 1 183 ? -12.662 7.545 29.474 1.00 42.87 183 HIS A N 1
ATOM 1369 C CA . HIS A 1 183 ? -13.974 7.391 30.080 1.00 46.65 183 HIS A CA 1
ATOM 1370 C C . HIS A 1 183 ? -13.798 6.676 31.414 1.00 47.76 183 HIS A C 1
ATOM 1371 O O . HIS A 1 183 ? -12.692 6.245 31.758 1.00 46.14 183 HIS A O 1
ATOM 1378 N N . TRP A 1 184 ? -14.882 6.531 32.164 1.00 53.04 184 TRP A N 1
ATOM 1379 C CA . TRP A 1 184 ? -14.791 5.935 33.488 1.00 57.71 184 TRP A CA 1
ATOM 1380 C C . TRP A 1 184 ? -14.302 4.482 33.459 1.00 62.11 184 TRP A C 1
ATOM 1381 O O . TRP A 1 184 ? -13.617 4.048 34.386 1.00 65.29 184 TRP A O 1
ATOM 1392 N N . GLU A 1 185 ? -14.636 3.744 32.397 1.00 65.41 185 GLU A N 1
ATOM 1393 C CA . GLU A 1 185 ? -14.314 2.315 32.322 1.00 73.94 185 GLU A CA 1
ATOM 1394 C C . GLU A 1 185 ? -12.836 2.148 31.954 1.00 70.10 185 GLU A C 1
ATOM 1395 O O . GLU A 1 185 ? -12.194 1.172 32.351 1.00 76.94 185 GLU A O 1
ATOM 1401 N N . GLY A 1 186 ? -12.312 3.107 31.190 1.00 61.29 186 GLY A N 1
ATOM 1402 C CA . GLY A 1 186 ? -11.046 2.946 30.498 1.00 60.37 186 GLY A CA 1
ATOM 1403 C C . GLY A 1 186 ? -9.794 3.319 31.271 1.00 55.79 186 GLY A C 1
ATOM 1404 O O . GLY A 1 186 ? -9.627 2.946 32.438 1.00 58.49 186 GLY A O 1
ATOM 1405 N N . GLN A 1 187 ? -8.906 4.043 30.588 1.00 50.31 187 GLN A N 1
ATOM 1406 C CA . GLN A 1 187 ? -7.560 4.336 31.088 1.00 44.70 187 GLN A CA 1
ATOM 1407 C C . GLN A 1 187 ? -7.078 5.704 30.606 1.00 40.11 187 GLN A C 1
ATOM 1408 O O . GLN A 1 187 ? -7.600 6.257 29.626 1.00 42.08 187 GLN A O 1
ATOM 1414 N N . VAL A 1 188 ? -6.067 6.241 31.288 1.00 36.85 188 VAL A N 1
ATOM 1415 C CA . VAL A 1 188 ? -5.450 7.490 30.859 1.00 34.94 188 VAL A CA 1
ATOM 1416 C C . VAL A 1 188 ? -4.705 7.258 29.539 1.00 35.42 188 VAL A C 1
ATOM 1417 O O . VAL A 1 188 ? -3.877 6.345 29.447 1.00 37.05 188 VAL A O 1
ATOM 1421 N N . PRO A 1 189 ? -5.005 8.060 28.516 1.00 38.07 189 PRO A N 1
ATOM 1422 C CA . PRO A 1 189 ? -4.314 7.932 27.229 1.00 42.68 189 PRO A CA 1
ATOM 1423 C C . PRO A 1 189 ? -2.872 8.462 27.243 1.00 43.36 189 PRO A C 1
ATOM 1424 O O . PRO A 1 189 ? -2.401 9.033 28.222 1.00 39.86 189 PRO A O 1
ATOM 1428 N N . GLY A 1 190 ? -2.189 8.280 26.121 1.00 35.57 190 GLY A N 1
ATOM 1429 C CA . GLY A 1 190 ? -0.769 8.514 26.034 1.00 33.67 190 GLY A CA 1
ATOM 1430 C C . GLY A 1 190 ? -0.327 9.931 26.301 1.00 32.75 190 GLY A C 1
ATOM 1431 O O . GLY A 1 190 ? 0.635 10.125 27.012 1.00 30.53 190 GLY A O 1
ATOM 1432 N N . GLN A 1 191 ? -1.009 10.915 25.718 1.00 36.14 191 GLN A N 1
ATOM 1433 C CA . GLN A 1 191 ? -0.571 12.309 25.825 1.00 37.00 191 GLN A CA 1
ATOM 1434 C C . GLN A 1 191 ? -0.637 12.823 27.275 1.00 34.34 191 GLN A C 1
ATOM 1435 O O . GLN A 1 191 ? 0.332 13.398 27.758 1.00 32.02 191 GLN A O 1
ATOM 1441 N N . PRO A 1 192 ? -1.754 12.626 27.973 1.00 34.83 192 PRO A N 1
ATOM 1442 C CA . PRO A 1 192 ? -1.809 12.945 29.407 1.00 32.94 192 PRO A CA 1
ATOM 1443 C C . PRO A 1 192 ? -0.742 12.237 30.244 1.00 28.17 192 PRO A C 1
ATOM 1444 O O . PRO A 1 192 ? -0.129 12.891 31.057 1.00 25.85 192 PRO A O 1
ATOM 1448 N N . VAL A 1 193 ? -0.522 10.938 30.041 1.00 26.76 193 VAL A N 1
ATOM 1449 C CA . VAL A 1 193 ? 0.519 10.222 30.788 1.00 23.47 193 VAL A CA 1
ATOM 1450 C C . VAL A 1 193 ? 1.859 10.827 30.489 1.00 21.78 193 VAL A C 1
ATOM 1451 O O . VAL A 1 193 ? 2.632 11.079 31.388 1.00 20.29 193 VAL A O 1
ATOM 1455 N N . ALA A 1 194 ? 2.146 11.049 29.215 1.00 22.80 194 ALA A N 1
ATOM 1456 C CA . ALA A 1 194 ? 3.398 11.681 28.837 1.00 22.77 194 ALA A CA 1
ATOM 1457 C C . ALA A 1 194 ? 3.590 13.029 29.515 1.00 21.69 194 ALA A C 1
ATOM 1458 O O . ALA A 1 194 ? 4.660 13.311 30.026 1.00 20.25 194 ALA A O 1
ATOM 1460 N N . GLY A 1 195 ? 2.558 13.859 29.547 1.00 23.50 195 GLY A N 1
ATOM 1461 C CA . GLY A 1 195 ? 2.663 15.166 30.172 1.00 24.35 195 GLY A CA 1
ATOM 1462 C C . GLY A 1 195 ? 2.859 15.076 31.677 1.00 22.46 195 GLY A C 1
ATOM 1463 O O . GLY A 1 195 ? 3.595 15.857 32.260 1.00 21.92 195 GLY A O 1
ATOM 1464 N N . LEU A 1 196 ? 2.190 14.116 32.305 1.00 21.31 196 LEU A N 1
ATOM 1465 C CA . LEU A 1 196 ? 2.349 13.898 33.730 1.00 20.71 196 LEU A CA 1
ATOM 1466 C C . LEU A 1 196 ? 3.797 13.545 34.026 1.00 18.90 196 LEU A C 1
ATOM 1467 O O . LEU A 1 196 ? 4.415 14.123 34.923 1.00 17.34 196 LEU A O 1
ATOM 1472 N N . LEU A 1 197 ? 4.351 12.601 33.286 1.00 18.15 197 LEU A N 1
ATOM 1473 C CA . LEU A 1 197 ? 5.736 12.209 33.519 1.00 17.65 197 LEU A CA 1
ATOM 1474 C C . LEU A 1 197 ? 6.728 13.340 33.302 1.00 18.12 197 LEU A C 1
ATOM 1475 O O . LEU A 1 197 ? 7.640 13.518 34.098 1.00 17.47 197 LEU A O 1
ATOM 1480 N N . ARG A 1 198 ? 6.538 14.139 32.255 1.00 19.71 198 ARG A N 1
ATOM 1481 C CA . ARG A 1 198 ? 7.444 15.250 31.999 1.00 20.97 198 ARG A CA 1
ATOM 1482 C C . ARG A 1 198 ? 7.360 16.301 33.090 1.00 19.45 198 ARG A C 1
ATOM 1483 O O . ARG A 1 198 ? 8.369 16.845 33.500 1.00 20.54 198 ARG A O 1
ATOM 1491 N N . SER A 1 199 ? 6.157 16.585 33.561 1.00 18.46 199 SER A N 1
ATOM 1492 C CA . SER A 1 199 ? 5.997 17.549 34.633 1.00 18.53 199 SER A CA 1
ATOM 1493 C C . SER A 1 199 ? 6.737 17.096 35.889 1.00 18.11 199 SER A C 1
ATOM 1494 O O . SER A 1 199 ? 7.510 17.840 36.474 1.00 19.32 199 SER A O 1
ATOM 1497 N N . LEU A 1 200 ? 6.499 15.861 36.292 1.00 16.55 200 LEU A N 1
ATOM 1498 C CA . LEU A 1 200 ? 7.144 15.307 37.471 1.00 17.05 200 LEU A CA 1
ATOM 1499 C C . LEU A 1 200 ? 8.660 15.317 37.324 1.00 17.35 200 LEU A C 1
ATOM 1500 O O . LEU A 1 200 ? 9.357 15.685 38.252 1.00 18.04 200 LEU A O 1
ATOM 1505 N N . ALA A 1 201 ? 9.172 14.874 36.181 1.00 17.58 201 ALA A N 1
ATOM 1506 C CA . ALA A 1 201 ? 10.612 14.719 36.022 1.00 19.16 201 ALA A CA 1
ATOM 1507 C C . ALA A 1 201 ? 11.317 16.072 36.110 1.00 20.17 201 ALA A C 1
ATOM 1508 O O . ALA A 1 201 ? 12.471 16.137 36.517 1.00 22.47 201 ALA A O 1
ATOM 1510 N N . SER A 1 202 ? 10.623 17.148 35.748 1.00 19.79 202 SER A N 1
ATOM 1511 C CA . SER A 1 202 ? 11.202 18.490 35.851 1.00 22.22 202 SER A CA 1
ATOM 1512 C C . SER A 1 202 ? 11.499 18.884 37.299 1.00 21.53 202 SER A C 1
ATOM 1513 O O . SER A 1 202 ? 12.358 19.718 37.546 1.00 23.70 202 SER A O 1
ATOM 1516 N N . ALA A 1 203 ? 10.786 18.280 38.235 1.00 19.07 203 ALA A N 1
ATOM 1517 C CA . ALA A 1 203 ? 10.896 18.628 39.656 1.00 19.27 203 ALA A CA 1
ATOM 1518 C C . ALA A 1 203 ? 11.713 17.636 40.504 1.00 19.30 203 ALA A C 1
ATOM 1519 O O . ALA A 1 203 ? 12.018 17.932 41.649 1.00 20.75 203 ALA A O 1
ATOM 1521 N N . LEU A 1 204 ? 12.050 16.484 39.955 1.00 16.36 204 LEU A N 1
ATOM 1522 C CA . LEU A 1 204 ? 12.662 15.378 40.711 1.00 15.69 204 LEU A CA 1
ATOM 1523 C C . LEU A 1 204 ? 14.156 15.277 40.529 1.00 15.75 204 LEU A C 1
ATOM 1524 O O . LEU A 1 204 ? 14.690 15.708 39.507 1.00 17.82 204 LEU A O 1
ATOM 1529 N N . PRO A 1 205 ? 14.842 14.649 41.478 1.00 15.98 205 PRO A N 1
ATOM 1530 C CA . PRO A 1 205 ? 16.242 14.312 41.241 1.00 16.96 205 PRO A CA 1
ATOM 1531 C C . PRO A 1 205 ? 16.334 13.243 40.142 1.00 15.88 205 PRO A C 1
ATOM 1532 O O . PRO A 1 205 ? 15.360 12.512 39.907 1.00 15.71 205 PRO A O 1
ATOM 1536 N N . ALA A 1 206 ? 17.482 13.184 39.463 1.00 17.54 206 ALA A N 1
ATOM 1537 C CA . ALA A 1 206 ? 17.683 12.378 38.267 1.00 17.99 206 ALA A CA 1
ATOM 1538 C C . ALA A 1 206 ? 17.409 10.901 38.514 1.00 16.79 206 ALA A C 1
ATOM 1539 O O . ALA A 1 206 ? 16.878 10.192 37.658 1.00 17.65 206 ALA A O 1
ATOM 1541 N N . HIS A 1 207 ? 17.754 10.440 39.701 1.00 16.00 207 HIS A N 1
ATOM 1542 C CA . HIS A 1 207 ? 17.598 9.014 40.041 1.00 16.33 207 HIS A CA 1
ATOM 1543 C C . HIS A 1 207 ? 16.193 8.568 40.384 1.00 15.51 207 HIS A C 1
ATOM 1544 O O . HIS A 1 207 ? 15.961 7.376 40.535 1.00 15.83 207 HIS A O 1
ATOM 1551 N N . ALA A 1 208 ? 15.271 9.501 40.567 1.00 14.63 208 ALA A N 1
ATOM 1552 C CA . ALA A 1 208 ? 13.971 9.171 41.103 1.00 14.06 208 ALA A CA 1
ATOM 1553 C C . ALA A 1 208 ? 13.258 8.171 40.196 1.00 13.76 208 ALA A C 1
ATOM 1554 O O . ALA A 1 208 ? 13.294 8.285 38.969 1.00 14.89 208 ALA A O 1
ATOM 1556 N N . VAL A 1 209 ? 12.550 7.248 40.819 1.00 12.86 209 VAL A N 1
ATOM 1557 C CA . VAL A 1 209 ? 11.701 6.275 40.143 1.00 12.75 209 VAL A CA 1
ATOM 1558 C C . VAL A 1 209 ? 10.264 6.741 40.244 1.00 11.87 209 VAL A C 1
ATOM 1559 O O . VAL A 1 209 ? 9.750 6.958 41.347 1.00 13.11 209 VAL A O 1
ATOM 1563 N N . ILE A 1 210 ? 9.639 6.872 39.083 1.00 11.75 210 ILE A N 1
ATOM 1564 C CA . ILE A 1 210 ? 8.236 7.229 38.956 1.00 11.96 210 ILE A CA 1
ATOM 1565 C C . ILE A 1 210 ? 7.434 5.986 38.599 1.00 12.23 210 ILE A C 1
ATOM 1566 O O . ILE A 1 210 ? 7.593 5.424 37.537 1.00 14.09 210 ILE A O 1
ATOM 1571 N N . ALA A 1 211 ? 6.519 5.617 39.488 1.00 12.25 211 ALA A N 1
ATOM 1572 C CA . ALA A 1 211 ? 5.697 4.405 39.325 1.00 12.36 211 ALA A CA 1
ATOM 1573 C C . ALA A 1 211 ? 4.236 4.868 39.239 1.00 12.37 211 ALA A C 1
ATOM 1574 O O . ALA A 1 211 ? 3.719 5.525 40.133 1.00 13.52 211 ALA A O 1
ATOM 1576 N N . VAL A 1 212 ? 3.590 4.508 38.140 1.00 13.49 212 VAL A N 1
ATOM 1577 C CA . VAL A 1 212 ? 2.173 4.794 37.940 1.00 15.34 212 VAL A CA 1
ATOM 1578 C C . VAL A 1 212 ? 1.401 3.513 37.667 1.00 15.26 212 VAL A C 1
ATOM 1579 O O . VAL A 1 212 ? 1.897 2.595 37.025 1.00 15.56 212 VAL A O 1
ATOM 1583 N N . THR A 1 213 ? 0.175 3.472 38.150 1.00 15.68 213 THR A N 1
ATOM 1584 C CA . THR A 1 213 ? -0.701 2.328 37.975 1.00 17.55 213 THR A CA 1
ATOM 1585 C C . THR A 1 213 ? -2.085 2.787 37.505 1.00 17.77 213 THR A C 1
ATOM 1586 O O . THR A 1 213 ? -2.510 3.918 37.758 1.00 18.39 213 THR A O 1
ATOM 1590 N N . ASP A 1 214 ? -2.762 1.911 36.774 1.00 20.07 214 ASP A N 1
ATOM 1591 C CA . ASP A 1 214 ? -4.038 2.212 36.101 1.00 24.27 214 ASP A CA 1
ATOM 1592 C C . ASP A 1 214 ? -4.796 0.905 35.928 1.00 25.82 214 ASP A C 1
ATOM 1593 O O . ASP A 1 214 ? -4.220 -0.172 36.031 1.00 25.00 214 ASP A O 1
ATOM 1598 N N . ARG A 1 215 ? -6.086 1.016 35.646 1.00 36.54 215 ARG A N 1
ATOM 1599 C CA . ARG A 1 215 ? -6.881 -0.106 35.185 1.00 38.40 215 ARG A CA 1
ATOM 1600 C C . ARG A 1 215 ? -6.647 -0.232 33.689 1.00 36.26 215 ARG A C 1
ATOM 1601 O O . ARG A 1 215 ? -7.372 0.344 32.870 1.00 37.98 215 ARG A O 1
ATOM 1609 N N . SER A 1 216 ? -5.601 -0.960 33.333 1.00 33.35 216 SER A N 1
ATOM 1610 C CA . SER A 1 216 ? -5.313 -1.223 31.933 1.00 32.61 216 SER A CA 1
ATOM 1611 C C . SER A 1 216 ? -4.390 -2.414 31.773 1.00 31.25 216 SER A C 1
ATOM 1612 O O . SER A 1 216 ? -3.921 -2.987 32.744 1.00 30.37 216 SER A O 1
ATOM 1615 N N . ARG A 1 217 ? -4.165 -2.803 30.526 1.00 31.67 217 ARG A N 1
ATOM 1616 C CA . ARG A 1 217 ? -3.295 -3.933 30.232 1.00 32.91 217 ARG A CA 1
ATOM 1617 C C . ARG A 1 217 ? -1.844 -3.466 30.143 1.00 30.39 217 ARG A C 1
ATOM 1618 O O . ARG A 1 217 ? -0.928 -4.230 30.444 1.00 31.38 217 ARG A O 1
ATOM 1626 N N . LYS A 1 218 ? -1.651 -2.213 29.742 1.00 28.37 218 LYS A N 1
ATOM 1627 C CA . LYS A 1 218 ? -0.332 -1.657 29.461 1.00 27.88 218 LYS A CA 1
ATOM 1628 C C . LYS A 1 218 ? -0.422 -0.125 29.405 1.00 26.25 218 LYS A C 1
ATOM 1629 O O . LYS A 1 218 ? -1.150 0.428 28.583 1.00 29.18 218 LYS A O 1
ATOM 1635 N N . ILE A 1 219 ? 0.333 0.566 30.262 1.00 24.07 219 ILE A N 1
ATOM 1636 C CA . ILE A 1 219 ? 0.319 2.022 30.303 1.00 23.91 219 ILE A CA 1
ATOM 1637 C C . ILE A 1 219 ? 1.302 2.568 29.281 1.00 24.99 219 ILE A C 1
ATOM 1638 O O . ILE A 1 219 ? 2.471 2.219 29.318 1.00 25.05 219 ILE A O 1
ATOM 1643 N N . PRO A 1 220 ? 0.834 3.407 28.358 1.00 27.54 220 PRO A N 1
ATOM 1644 C CA . PRO A 1 220 ? 1.708 3.948 27.314 1.00 29.17 220 PRO A CA 1
ATOM 1645 C C . PRO A 1 220 ? 2.708 4.978 27.868 1.00 27.33 220 PRO A C 1
ATOM 1646 O O . PRO A 1 220 ? 2.273 5.968 28.438 1.00 29.19 220 PRO A O 1
ATOM 1650 N N . VAL A 1 221 ? 4.011 4.745 27.692 1.00 27.00 221 VAL A N 1
ATOM 1651 C CA . VAL A 1 221 ? 5.045 5.730 28.055 1.00 26.21 221 VAL A CA 1
ATOM 1652 C C . VAL A 1 221 ? 6.030 6.109 26.940 1.00 28.94 221 VAL A C 1
ATOM 1653 O O . VAL A 1 221 ? 6.740 7.111 27.071 1.00 29.00 221 VAL A O 1
ATOM 1657 N N . ALA A 1 222 ? 6.080 5.325 25.861 1.00 31.58 222 ALA A N 1
ATOM 1658 C CA . ALA A 1 222 ? 6.956 5.621 24.726 1.00 35.42 222 ALA A CA 1
ATOM 1659 C C . ALA A 1 222 ? 6.787 7.086 24.327 1.00 37.22 222 ALA A C 1
ATOM 1660 O O . ALA A 1 222 ? 5.667 7.586 24.339 1.00 37.11 222 ALA A O 1
ATOM 1662 N N . PRO A 1 223 ? 7.868 7.786 23.970 1.00 39.74 223 PRO A N 1
ATOM 1663 C CA . PRO A 1 223 ? 9.192 7.202 23.730 1.00 40.88 223 PRO A CA 1
ATOM 1664 C C . PRO A 1 223 ? 10.074 7.028 24.965 1.00 37.46 223 PRO A C 1
ATOM 1665 O O . PRO A 1 223 ? 11.206 6.587 24.799 1.00 38.73 223 PRO A O 1
ATOM 1669 N N . VAL A 1 224 ? 9.582 7.347 26.165 1.00 33.59 224 VAL A N 1
ATOM 1670 C CA . VAL A 1 224 ? 10.348 7.065 27.372 1.00 31.27 224 VAL A CA 1
ATOM 1671 C C . VAL A 1 224 ? 10.477 5.550 27.471 1.00 31.04 224 VAL A C 1
ATOM 1672 O O . VAL A 1 224 ? 9.538 4.833 27.156 1.00 31.92 224 VAL A O 1
ATOM 1676 N N . LYS A 1 225 ? 11.647 5.058 27.861 1.00 32.24 225 LYS A N 1
ATOM 1677 C CA . LYS A 1 225 ? 11.839 3.625 28.063 1.00 33.54 225 LYS A CA 1
ATOM 1678 C C . LYS A 1 225 ? 11.348 3.251 29.442 1.00 30.00 225 LYS A C 1
ATOM 1679 O O . LYS A 1 225 ? 11.655 3.932 30.388 1.00 30.57 225 LYS A O 1
ATOM 1685 N N . ALA A 1 226 ? 10.600 2.163 29.547 1.00 29.03 226 ALA A N 1
ATOM 1686 C CA . ALA A 1 226 ? 10.128 1.665 30.829 1.00 27.51 226 ALA A CA 1
ATOM 1687 C C . ALA A 1 226 ? 11.252 0.909 31.537 1.00 27.53 226 ALA A C 1
ATOM 1688 O O . ALA A 1 226 ? 11.876 0.029 30.948 1.00 30.41 226 ALA A O 1
ATOM 1690 N N . LEU A 1 227 ? 11.507 1.237 32.799 1.00 24.91 227 LEU A N 1
ATOM 1691 C CA . LEU A 1 227 ? 12.399 0.411 33.606 1.00 26.66 227 LEU A CA 1
ATOM 1692 C C . LEU A 1 227 ? 11.808 -0.980 33.793 1.00 27.53 227 LEU A C 1
ATOM 1693 O O . LEU A 1 227 ? 12.519 -1.966 33.737 1.00 29.01 227 LEU A O 1
ATOM 1698 N N . GLU A 1 228 ? 10.504 -1.023 34.044 1.00 22.63 228 GLU A N 1
ATOM 1699 C CA . GLU A 1 228 ? 9.786 -2.229 34.459 1.00 23.72 228 GLU A CA 1
ATOM 1700 C C . GLU A 1 228 ? 8.254 -2.038 34.320 1.00 22.40 228 GLU A C 1
ATOM 1701 O O . GLU A 1 228 ? 7.736 -0.927 34.467 1.00 20.85 228 GLU A O 1
ATOM 1707 N N . ARG A 1 229 ? 7.566 -3.144 34.036 1.00 23.63 229 ARG A N 1
ATOM 1708 C CA . ARG A 1 229 ? 6.121 -3.221 33.970 1.00 23.53 229 ARG A CA 1
ATOM 1709 C C . ARG A 1 229 ? 5.616 -4.423 34.756 1.00 24.83 229 ARG A C 1
ATOM 1710 O O . ARG A 1 229 ? 6.324 -5.396 34.930 1.00 27.33 229 ARG A O 1
ATOM 1718 N N . LEU A 1 230 ? 4.400 -4.313 35.278 1.00 24.07 230 LEU A N 1
ATOM 1719 C CA . LEU A 1 230 ? 3.690 -5.459 35.811 1.00 26.13 230 LEU A CA 1
ATOM 1720 C C . LEU A 1 230 ? 2.193 -5.414 35.499 1.00 26.76 230 LEU A C 1
ATOM 1721 O O . LEU A 1 230 ? 1.631 -4.354 35.215 1.00 24.20 230 LEU A O 1
ATOM 1726 N N . LYS A 1 231 ? 1.583 -6.596 35.509 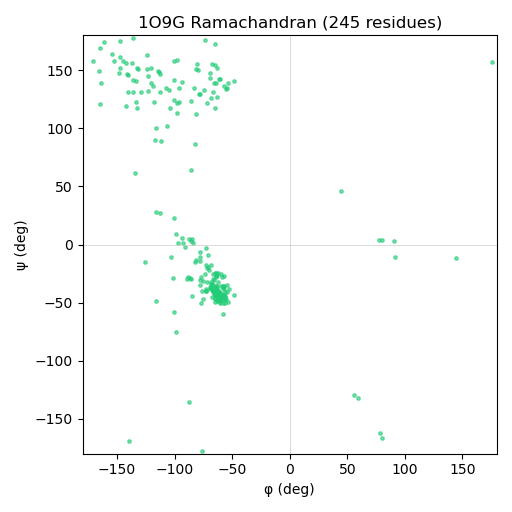1.00 28.33 231 LYS A N 1
ATOM 1727 C CA . LYS A 1 231 ? 0.147 -6.794 35.330 1.00 30.41 231 LYS A CA 1
ATOM 1728 C C . LYS A 1 231 ? -0.325 -7.746 36.414 1.00 32.43 231 LYS A C 1
ATOM 1729 O O . LYS A 1 231 ? 0.157 -8.884 36.486 1.00 35.01 231 LYS A O 1
ATOM 1735 N N . ILE A 1 232 ? -1.215 -7.279 37.286 1.00 27.31 232 ILE A N 1
ATOM 1736 C CA . ILE A 1 232 ? -1.815 -8.117 38.314 1.00 28.90 232 ILE A CA 1
ATOM 1737 C C . ILE A 1 232 ? -3.303 -7.845 38.310 1.00 32.17 232 ILE A C 1
ATOM 1738 O O . ILE A 1 232 ? -3.725 -6.711 38.481 1.00 32.26 232 ILE A O 1
ATOM 1743 N N . GLY A 1 233 ? -4.095 -8.891 38.109 1.00 42.95 233 GLY A N 1
ATOM 1744 C CA . GLY A 1 233 ? -5.535 -8.750 37.995 1.00 55.04 233 GLY A CA 1
ATOM 1745 C C . GLY A 1 233 ? -5.901 -7.828 36.837 1.00 52.35 233 GLY A C 1
ATOM 1746 O O . GLY A 1 233 ? -5.334 -7.945 35.705 1.00 51.76 233 GLY A O 1
ATOM 1747 N N . THR A 1 234 ? -6.800 -6.874 37.135 1.00 58.07 234 THR A N 1
ATOM 1748 C CA . THR A 1 234 ? -7.241 -5.886 36.149 1.00 59.47 234 THR A CA 1
ATOM 1749 C C . THR A 1 234 ? -6.341 -4.628 36.102 1.00 47.73 234 THR A C 1
ATOM 1750 O O . THR A 1 234 ? -6.641 -3.678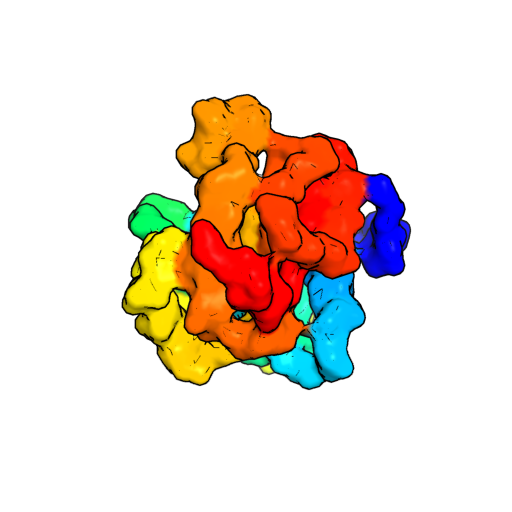 35.377 1.00 52.20 234 THR A O 1
ATOM 1754 N N . ARG A 1 235 ? -5.245 -4.626 36.860 1.00 28.88 235 ARG A N 1
ATOM 1755 C CA . ARG A 1 235 ? -4.384 -3.450 36.974 1.00 26.44 235 ARG A CA 1
ATOM 1756 C C . ARG A 1 235 ? -2.998 -3.681 36.347 1.00 25.34 235 ARG A C 1
ATOM 1757 O O . ARG A 1 235 ? -2.492 -4.783 36.351 1.00 27.64 235 ARG A O 1
ATOM 1765 N N . SER A 1 236 ? -2.411 -2.635 35.772 1.00 23.45 236 SER A N 1
ATOM 1766 C CA . SER A 1 236 ? -1.016 -2.663 35.390 1.00 23.25 236 SER A CA 1
ATOM 1767 C C . SER A 1 236 ? -0.277 -1.496 36.044 1.00 20.74 236 SER A C 1
ATOM 1768 O O . SER A 1 236 ? -0.881 -0.552 36.530 1.00 20.18 236 SER A O 1
ATOM 1771 N N . ALA A 1 237 ? 1.035 -1.599 36.073 1.00 20.52 237 ALA A N 1
ATOM 1772 C CA . ALA A 1 237 ? 1.896 -0.524 36.519 1.00 19.14 237 ALA A CA 1
ATOM 1773 C C . ALA A 1 237 ? 3.083 -0.415 35.591 1.00 19.04 237 ALA A C 1
ATOM 1774 O O . ALA A 1 237 ? 3.447 -1.377 34.927 1.00 23.62 237 ALA A O 1
ATOM 1776 N N . VAL A 1 238 ? 3.666 0.776 35.557 1.00 17.28 238 VAL A N 1
ATOM 1777 C CA . VAL A 1 238 ? 4.891 1.032 34.815 1.00 17.64 238 VAL A CA 1
ATOM 1778 C C . VAL A 1 238 ? 5.751 1.947 35.684 1.00 16.09 238 VAL A C 1
ATOM 1779 O O . VAL A 1 238 ? 5.236 2.771 36.415 1.00 17.00 238 VAL A O 1
ATOM 1791 N N . VAL A 1 240 ? 9.342 4.415 35.492 1.00 16.62 240 VAL A N 1
ATOM 1792 C CA . VAL A 1 240 ? 10.343 5.094 34.696 1.00 17.13 240 VAL A CA 1
ATOM 1793 C C . VAL A 1 240 ? 11.284 5.889 35.598 1.00 16.56 240 VAL A C 1
ATOM 1794 O O . VAL A 1 240 ? 10.966 6.253 36.701 1.00 17.29 240 VAL A O 1
ATOM 1798 N N . ARG A 1 241 ? 12.468 6.160 35.084 1.00 17.09 241 ARG A N 1
ATOM 1799 C CA . ARG A 1 241 ? 13.421 6.971 35.779 1.00 18.22 241 ARG A CA 1
ATOM 1800 C C . ARG A 1 241 ? 13.289 8.422 35.344 1.00 17.57 241 ARG A C 1
ATOM 1801 O O . ARG A 1 241 ? 13.189 8.686 34.157 1.00 17.46 241 ARG A O 1
ATOM 1809 N N . ALA A 1 242 ? 13.393 9.337 36.287 1.00 18.61 242 ALA A N 1
ATOM 1810 C CA . ALA A 1 242 ? 13.242 10.773 36.008 1.00 19.50 242 ALA A CA 1
ATOM 1811 C C . ALA A 1 242 ? 14.218 11.228 34.921 1.00 18.77 242 ALA A C 1
ATOM 1812 O O . ALA A 1 242 ? 13.800 11.864 33.962 1.00 19.55 242 ALA A O 1
ATOM 1814 N N . ALA A 1 243 ? 15.485 10.845 35.036 1.00 17.96 243 ALA A N 1
ATOM 1815 C CA . ALA A 1 243 ? 16.505 11.231 34.037 1.00 20.43 243 ALA A CA 1
ATOM 1816 C C . ALA A 1 243 ? 16.115 10.772 32.651 1.00 19.47 243 ALA A C 1
ATOM 1817 O O . ALA A 1 243 ? 16.372 11.478 31.666 1.00 23.01 243 ALA A O 1
ATOM 1819 N N . ASP A 1 244 ? 15.534 9.583 32.545 1.00 18.35 244 ASP A N 1
ATOM 1820 C CA . ASP A 1 244 ? 15.115 9.049 31.249 1.00 18.60 244 ASP A CA 1
ATOM 1821 C C . ASP A 1 244 ? 13.960 9.825 30.662 1.00 18.53 244 ASP A C 1
ATOM 1822 O O . ASP A 1 244 ? 13.902 10.027 29.446 1.00 20.27 244 ASP A O 1
ATOM 1827 N N . VAL A 1 245 ? 13.034 10.275 31.495 1.00 17.84 245 VAL A N 1
ATOM 1828 C CA . VAL A 1 245 ? 11.929 11.077 31.008 1.00 18.86 245 VAL A CA 1
ATOM 1829 C C . VAL A 1 245 ? 12.482 12.363 30.371 1.00 19.92 245 VAL A C 1
ATOM 1830 O O . VAL A 1 245 ? 12.072 12.758 29.284 1.00 21.12 245 VAL A O 1
ATOM 1834 N N . LEU A 1 246 ? 13.434 13.010 31.031 1.00 21.84 246 LEU A N 1
ATOM 1835 C CA . LEU A 1 246 ? 14.016 14.252 30.504 1.00 24.80 246 LEU A CA 1
ATOM 1836 C C . LEU A 1 246 ? 14.732 14.033 29.188 1.00 25.22 246 LEU A C 1
ATOM 1837 O O . LEU A 1 246 ? 14.691 14.885 28.311 1.00 27.25 246 LEU A O 1
ATOM 1842 N N . GLU A 1 247 ? 15.372 12.879 29.042 1.00 24.37 247 GLU A N 1
ATOM 1843 C CA . GLU A 1 247 ? 16.142 12.597 27.843 1.00 27.77 247 GLU A CA 1
ATOM 1844 C C . GLU A 1 247 ? 15.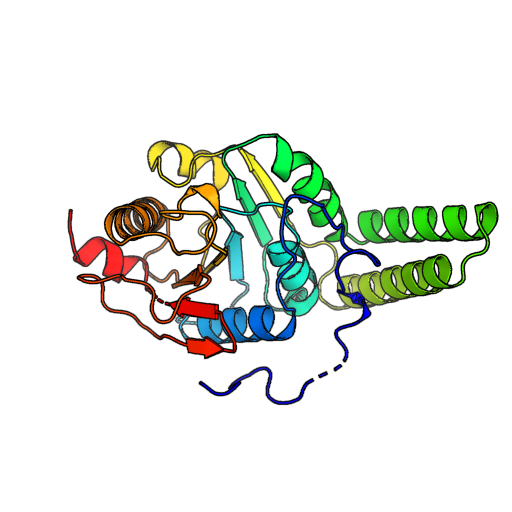242 12.396 26.632 1.00 26.40 247 GLU A C 1
ATOM 1845 O O . GLU A 1 247 ? 15.692 12.552 25.523 1.00 29.30 247 GLU A O 1
ATOM 1851 N N . ALA A 1 248 ? 13.976 12.048 26.847 1.00 31.65 248 ALA A N 1
ATOM 1852 C CA . ALA A 1 248 ? 13.035 11.832 25.741 1.00 29.29 248 ALA A CA 1
ATOM 1853 C C . ALA A 1 248 ? 12.611 13.115 25.012 1.00 26.49 248 ALA A C 1
ATOM 1854 O O . ALA A 1 248 ? 12.122 13.061 23.883 1.00 30.74 248 ALA A O 1
ATOM 1856 N N . GLY A 1 249 ? 12.784 14.266 25.646 1.00 27.21 249 GLY A N 1
ATOM 1857 C CA . GLY A 1 249 ? 12.449 15.534 25.019 1.00 28.76 249 GLY A CA 1
ATOM 1858 C C . GLY A 1 249 ? 10.969 15.887 25.048 1.00 27.03 249 GLY A C 1
ATOM 1859 O O . GLY A 1 249 ? 10.203 15.266 25.783 1.00 31.94 249 GLY A O 1
ATOM 1860 N N . PRO A 1 250 ? 10.557 16.885 24.262 1.00 28.03 250 PRO A N 1
ATOM 1861 C CA . PRO A 1 250 ? 9.186 17.422 24.324 1.00 34.25 250 PRO A CA 1
ATOM 1862 C C . PRO A 1 250 ? 8.082 16.440 23.870 1.00 42.03 250 PRO A C 1
ATOM 1863 O O . PRO A 1 250 ? 6.941 16.839 23.484 1.00 55.43 250 PRO A O 1
#

InterPro domains:
  IPR024268 rRNA methyltransferase AviRa [PF11599] (3-235)
  IPR029063 S-adenosyl-L-methionine-dependent methyltransferase superfamily [G3DSA:3.40.50.150] (4-235)
  IPR029063 S-adenosyl-L-methionine-dependent methyltransferase superfamily [SSF53335] (3-229)

Organism: Streptomyces viridochromogenes (NCBI:txid1938)

GO terms:
  GO:0008989 rRNA (guanine-N1-)-methyltransferase activity (F, IDA)
  GO:0031167 rRNA methylation (P, IDA)
  GO:0032259 methylation (P, IDA)
  GO:0046677 response to antibiotic (P, IDA)

Radius of gyration: 17.79 Å; Cα contacts (8 Å, |Δi|>4): 474; chains: 1; bounding box: 44×40×50 Å

Nearest PDB structures (foldseek):
  1o9g-assembly1_A  TM=1.003E+00  e=2.092E-47  Streptomyces viridochromogenes
  1o9h-assembly1_A  TM=9.987E-01  e=2.069E-44  Streptomyces viridochromogenes
  8k1f-assembly1_A  TM=6.438E-01  e=5.660E-03  Fusobacterium nucleatum subsp. nucleatum ATCC 25586
  8k1f-assembly1_C-3  TM=5.972E-01  e=7.968E-03  Fusobacterium nucleatum subsp. nucleatum ATCC 25586
  2py6-assembly1_A  TM=5.175E-01  e=5.227E-02  Methylobacillus flagellatus KT

Secondary structure (DSSP, 8-state):
---SSS-----GGG-TTTSSPPBTTB----HHHHHHHHHHHHHTSS--SPEEEEETT-TTSHHHHHHHHHTGGGEEEEEEEES-HHHHHHHHHHHHTTSHHHHHHHHHHHHHHHHHH--HHHHHHHHHHHHHHHHHHHTTSS--EEEEE--TT-GGGHHHHHTT---SEEEEEPPGGGSSSSSS---HHHHHHHHHHHHHHS-TT-EEEEEESSS----TTSPPS--EEETTEEE--BHHHHHHT--

Solvent-accessible surface area: 11473 Å² total